Protein AF-A0A537QSR1-F1 (afdb_monomer)

Solvent-accessible surface area (backbone atoms only — not comparable to full-atom values): 12726 Å² total; per-residue (Å²): 134,88,57,56,37,33,36,31,34,75,73,34,90,67,55,67,72,56,57,49,50,38,38,54,37,34,28,46,42,29,49,71,52,46,11,74,65,68,75,43,74,42,33,48,60,41,84,41,67,81,96,58,92,72,96,51,59,28,38,36,40,35,24,36,68,49,102,80,50,48,60,47,49,51,66,41,72,52,96,91,26,35,32,22,38,28,19,39,53,54,18,44,76,71,76,38,59,47,44,23,39,46,26,26,33,52,52,38,39,72,77,30,48,74,72,74,53,62,44,78,58,96,90,32,38,30,52,66,51,38,26,33,42,20,60,42,66,82,29,28,44,73,43,97,87,40,52,28,45,12,34,45,35,46,25,16,69,64,77,40,90,68,85,62,15,23,69,64,54,69,41,91,41,46,70,88,53,66,36,92,66,15,22,44,50,46,31,40,57,97,86,38,66,45,72,52,69,44,53,80,42,71,73,55,37,57,53,68,75,68,48,82,39,23,70,69,41,53,62,61,44,63,82,86,74,68,79,86,76,80,81,132

Structure (mmCIF, N/CA/C/O backbone):
data_AF-A0A537QSR1-F1
#
_entry.id   AF-A0A537QSR1-F1
#
loop_
_atom_site.group_PDB
_atom_site.id
_atom_site.type_symbol
_atom_site.label_atom_id
_atom_site.label_alt_id
_atom_site.label_comp_id
_atom_site.label_asym_id
_atom_site.label_entity_id
_atom_site.label_seq_id
_atom_site.pdbx_PDB_ins_code
_atom_site.Cartn_x
_atom_site.Cartn_y
_atom_site.Cartn_z
_atom_site.occupancy
_atom_site.B_iso_or_equiv
_atom_site.auth_seq_id
_atom_site.auth_comp_id
_atom_site.auth_asym_id
_atom_site.auth_atom_id
_atom_site.pdbx_PDB_model_num
ATOM 1 N N . MET A 1 1 ? 13.795 -3.791 9.370 1.00 61.38 1 MET A N 1
ATOM 2 C CA . MET A 1 1 ? 13.017 -4.047 10.602 1.00 61.38 1 MET A CA 1
ATOM 3 C C . MET A 1 1 ? 11.849 -4.930 10.207 1.00 61.38 1 MET A C 1
ATOM 5 O O . MET A 1 1 ? 11.212 -4.607 9.216 1.00 61.38 1 MET A O 1
ATOM 9 N N . LEU A 1 2 ? 11.622 -6.049 10.894 1.00 82.44 2 LEU A N 1
ATOM 10 C CA . LEU A 1 2 ? 10.438 -6.880 10.652 1.00 82.44 2 LEU A CA 1
ATOM 11 C C . LEU A 1 2 ? 9.265 -6.278 11.431 1.00 82.44 2 LEU A C 1
ATOM 13 O O . LEU A 1 2 ? 9.391 -6.070 12.635 1.00 82.44 2 LEU A O 1
ATOM 17 N N . MET A 1 3 ? 8.162 -5.972 10.748 1.00 89.06 3 MET A N 1
ATOM 18 C CA . MET A 1 3 ? 6.945 -5.460 11.382 1.00 89.06 3 MET A CA 1
ATOM 19 C C . MET A 1 3 ? 6.099 -6.622 11.886 1.00 89.06 3 MET A C 1
ATOM 21 O O . MET A 1 3 ? 5.737 -7.502 11.109 1.00 89.06 3 MET A O 1
ATOM 25 N N . SER A 1 4 ? 5.783 -6.623 13.179 1.00 92.44 4 SER A N 1
ATOM 26 C CA . SER A 1 4 ? 4.947 -7.647 13.811 1.00 92.44 4 SER A CA 1
ATOM 27 C C . SER A 1 4 ? 3.606 -7.090 14.275 1.00 92.44 4 SER A C 1
ATOM 29 O O . SER A 1 4 ? 2.612 -7.808 14.224 1.00 92.44 4 SER A O 1
ATOM 31 N N . ASN A 1 5 ? 3.559 -5.826 14.706 1.00 95.25 5 ASN A N 1
ATOM 32 C CA . ASN A 1 5 ? 2.341 -5.180 15.193 1.00 95.25 5 ASN A CA 1
ATOM 33 C C . ASN A 1 5 ? 2.154 -3.807 14.545 1.00 95.25 5 ASN A C 1
ATOM 35 O O . ASN A 1 5 ? 3.020 -2.939 14.657 1.00 95.25 5 ASN A O 1
ATOM 39 N N . ILE A 1 6 ? 0.998 -3.597 13.924 1.00 97.00 6 ILE A N 1
ATOM 40 C CA . ILE A 1 6 ? 0.602 -2.329 13.314 1.00 97.00 6 ILE A CA 1
ATOM 41 C C . ILE A 1 6 ? -0.604 -1.784 14.076 1.00 97.00 6 ILE A C 1
ATOM 43 O O . ILE A 1 6 ? -1.633 -2.451 14.203 1.00 97.00 6 ILE A O 1
ATOM 47 N N . GLY A 1 7 ? -0.473 -0.566 14.595 1.00 96.88 7 GLY A N 1
ATOM 48 C CA . GLY A 1 7 ? -1.593 0.162 15.182 1.00 96.88 7 GLY A CA 1
ATOM 49 C C . GLY A 1 7 ? -2.416 0.841 14.096 1.00 96.88 7 GLY A C 1
ATOM 50 O O . GLY A 1 7 ? -1.860 1.423 13.171 1.00 96.88 7 GLY A O 1
ATOM 51 N N . VAL A 1 8 ? -3.735 0.794 14.215 1.00 97.56 8 VAL A N 1
ATOM 52 C CA . VAL A 1 8 ? -4.672 1.470 13.318 1.00 97.56 8 VAL A CA 1
ATOM 53 C C . VAL A 1 8 ? -5.400 2.530 14.128 1.00 97.56 8 VAL A C 1
ATOM 55 O O . VAL A 1 8 ? -6.001 2.199 15.145 1.00 97.56 8 VAL A O 1
ATOM 58 N N . VAL A 1 9 ? -5.356 3.788 13.697 1.00 95.19 9 VAL A N 1
ATOM 59 C CA . VAL A 1 9 ? -6.100 4.883 14.337 1.00 95.19 9 VAL A CA 1
ATOM 60 C C . VAL A 1 9 ? -7.084 5.460 13.334 1.00 95.19 9 VAL A C 1
ATOM 62 O O . VAL A 1 9 ? -6.717 5.762 12.198 1.00 95.19 9 VAL A O 1
ATOM 65 N N . ASN A 1 10 ? -8.335 5.609 13.762 1.00 94.88 10 ASN A N 1
ATOM 66 C CA . ASN A 1 10 ? -9.411 6.147 12.946 1.00 94.88 10 ASN A CA 1
ATOM 67 C C . ASN A 1 10 ? -9.753 7.582 13.371 1.00 94.88 10 ASN A C 1
ATOM 69 O O . ASN A 1 10 ? -10.275 7.810 14.458 1.00 94.88 10 ASN A O 1
ATOM 73 N N . TYR A 1 11 ? -9.461 8.536 12.493 1.00 93.38 11 TYR A N 1
ATOM 74 C CA . TYR A 1 11 ? -9.864 9.943 12.570 1.00 93.38 11 TYR A CA 1
ATOM 75 C C . TYR A 1 11 ? -10.911 10.303 11.501 1.00 93.38 11 TYR A C 1
ATOM 77 O O . TYR A 1 11 ? -11.238 11.474 11.318 1.00 93.38 11 TYR A O 1
ATOM 85 N N . SER A 1 12 ? -11.401 9.317 10.747 1.00 93.25 12 SER A N 1
ATOM 86 C CA . SER A 1 12 ? -12.391 9.510 9.687 1.00 93.25 12 SER A CA 1
ATOM 87 C C . SER A 1 12 ? -13.820 9.455 10.231 1.00 93.25 12 SER A C 1
ATOM 89 O O . SER A 1 12 ? -14.058 9.052 11.370 1.00 93.25 12 SER A O 1
ATOM 91 N N . ARG A 1 13 ? -14.803 9.792 9.389 1.00 93.94 13 ARG A N 1
ATOM 92 C CA . ARG A 1 13 ? -16.228 9.563 9.699 1.00 93.94 13 ARG A CA 1
ATOM 93 C C . ARG A 1 13 ? -16.667 8.107 9.500 1.00 93.94 13 ARG A C 1
ATOM 95 O O . ARG A 1 13 ? -17.818 7.775 9.783 1.00 93.94 13 ARG A O 1
ATOM 102 N N . THR A 1 14 ? -15.786 7.237 9.004 1.00 96.38 14 THR A N 1
ATOM 103 C CA . THR A 1 14 ? -16.076 5.807 8.845 1.00 96.38 14 THR A CA 1
ATOM 104 C C . THR A 1 14 ? -16.267 5.165 10.220 1.00 96.38 14 THR A C 1
ATOM 106 O O . THR A 1 14 ? -15.421 5.370 11.091 1.00 96.38 14 THR A O 1
ATOM 109 N N . PRO A 1 15 ? -17.326 4.365 10.444 1.00 97.75 15 PRO A N 1
ATOM 110 C CA . PRO A 1 15 ? -17.506 3.661 11.709 1.00 97.75 15 PRO A CA 1
ATOM 111 C C . PRO A 1 15 ? -16.317 2.752 12.042 1.00 97.75 15 PRO A C 1
ATOM 113 O O . PRO A 1 15 ? -15.832 2.020 11.179 1.00 97.75 15 PRO A O 1
ATOM 116 N N . ASP A 1 16 ? -15.912 2.712 13.312 1.00 97.50 16 ASP A N 1
ATOM 117 C CA . ASP A 1 16 ? -14.825 1.841 13.786 1.00 97.50 16 ASP A CA 1
ATOM 118 C C . ASP A 1 16 ? -15.055 0.364 13.455 1.00 97.50 16 ASP A C 1
ATOM 120 O O . ASP A 1 16 ? -14.107 -0.361 13.163 1.00 97.50 16 ASP A O 1
ATOM 124 N N . SER A 1 17 ? -16.312 -0.090 13.440 1.00 98.00 17 SER A N 1
ATOM 125 C CA . SER A 1 17 ? -16.654 -1.460 13.046 1.00 98.00 17 SER A CA 1
ATOM 126 C C . SER A 1 17 ? -16.291 -1.765 11.593 1.00 98.00 17 SER A C 1
ATOM 128 O O . SER A 1 17 ? -15.934 -2.897 11.283 1.00 98.00 17 SER A O 1
ATOM 130 N N . GLU A 1 18 ? -16.367 -0.774 10.707 1.00 98.44 18 GLU A N 1
ATOM 131 C CA . GLU A 1 18 ? -16.007 -0.921 9.299 1.00 98.44 18 GLU A CA 1
ATOM 132 C C . GLU A 1 18 ? -14.483 -0.865 9.117 1.00 98.44 18 GLU A C 1
ATOM 134 O O . GLU A 1 18 ? -13.906 -1.749 8.487 1.00 98.44 18 GLU A O 1
ATOM 139 N N . VAL A 1 19 ? -13.795 0.067 9.786 1.00 98.50 19 VAL A N 1
ATOM 140 C CA . VAL A 1 19 ? -12.319 0.103 9.788 1.00 98.50 19 VAL A CA 1
ATOM 141 C C . VAL A 1 19 ? -11.728 -1.180 10.388 1.00 98.50 19 VAL A C 1
ATOM 143 O O . VAL A 1 19 ? -10.739 -1.709 9.880 1.00 98.50 19 VAL A O 1
ATOM 146 N N . ALA A 1 20 ? -12.358 -1.746 11.422 1.00 98.38 20 ALA A N 1
ATOM 147 C CA . ALA A 1 20 ? -11.969 -3.036 11.986 1.00 98.38 20 ALA A CA 1
ATOM 148 C C . ALA A 1 20 ? -12.128 -4.188 10.978 1.00 98.38 20 ALA A C 1
ATOM 150 O O . ALA A 1 20 ? -11.291 -5.094 10.954 1.00 98.38 20 ALA A O 1
ATOM 151 N N . ARG A 1 21 ? -13.150 -4.153 10.108 1.00 98.62 21 ARG A N 1
ATOM 152 C CA . ARG A 1 21 ? -13.283 -5.121 9.007 1.00 98.62 21 ARG A CA 1
ATOM 153 C C . ARG A 1 21 ? -12.151 -4.979 7.994 1.00 98.62 21 ARG A C 1
ATOM 155 O O . ARG A 1 21 ? -11.607 -6.000 7.575 1.00 98.62 21 ARG A O 1
ATOM 162 N N . TRP A 1 22 ? -11.762 -3.753 7.639 1.00 98.69 22 TRP A N 1
ATOM 163 C CA . TRP A 1 22 ? -10.624 -3.510 6.741 1.00 98.69 22 TRP A CA 1
ATOM 164 C C . TRP A 1 22 ? -9.321 -4.033 7.344 1.00 98.69 22 TRP A C 1
ATOM 166 O O . TRP A 1 22 ? -8.584 -4.757 6.677 1.00 98.69 22 TRP A O 1
ATOM 176 N N . ALA A 1 23 ? -9.077 -3.750 8.626 1.00 98.69 23 ALA A N 1
ATOM 177 C CA . ALA A 1 23 ? -7.911 -4.240 9.354 1.00 98.69 23 ALA A CA 1
ATOM 178 C C . ALA A 1 23 ? -7.859 -5.776 9.403 1.00 98.69 23 ALA A C 1
ATOM 180 O O . ALA A 1 23 ? -6.812 -6.363 9.135 1.00 98.69 23 ALA A O 1
ATOM 181 N N . ALA A 1 24 ? -8.984 -6.443 9.675 1.00 98.56 24 ALA A N 1
ATOM 182 C CA . ALA A 1 24 ? -9.053 -7.905 9.705 1.00 98.56 24 ALA A CA 1
ATOM 183 C C . ALA A 1 24 ? -8.822 -8.546 8.320 1.00 98.56 24 ALA A C 1
ATOM 185 O O . ALA A 1 24 ? -8.157 -9.585 8.212 1.00 98.56 24 ALA A O 1
ATOM 186 N N . ALA A 1 25 ? -9.349 -7.931 7.256 1.00 98.75 25 ALA A N 1
ATOM 187 C CA . ALA A 1 25 ? -9.120 -8.371 5.882 1.00 98.75 25 ALA A CA 1
ATOM 188 C C . ALA A 1 25 ? -7.654 -8.174 5.464 1.00 98.75 25 ALA A C 1
ATOM 190 O O . ALA A 1 25 ? -7.041 -9.111 4.956 1.00 98.75 25 ALA A O 1
ATOM 191 N N . ALA A 1 26 ? -7.064 -7.011 5.760 1.00 98.62 26 ALA A N 1
ATOM 192 C CA . ALA A 1 26 ? -5.658 -6.716 5.486 1.00 98.62 26 ALA A CA 1
ATOM 193 C C . ALA A 1 26 ? -4.703 -7.616 6.291 1.00 98.62 26 ALA A C 1
ATOM 195 O O . ALA A 1 26 ? -3.743 -8.136 5.733 1.00 98.62 26 ALA A O 1
ATOM 196 N N . GLU A 1 27 ? -4.984 -7.892 7.570 1.00 98.44 27 GLU A N 1
ATOM 197 C CA . GLU A 1 27 ? -4.214 -8.868 8.356 1.00 98.44 27 GLU A CA 1
ATOM 198 C C . GLU A 1 27 ? -4.257 -10.259 7.702 1.00 98.44 27 GLU A C 1
ATOM 200 O O . GLU A 1 27 ? -3.244 -10.957 7.603 1.00 98.44 27 GLU A O 1
ATOM 205 N N . THR A 1 28 ? -5.435 -10.664 7.224 1.00 98.62 28 THR A N 1
ATOM 206 C CA . THR A 1 28 ? -5.619 -11.949 6.545 1.00 98.62 28 THR A CA 1
ATOM 207 C C . THR A 1 28 ? -4.863 -12.007 5.225 1.00 98.62 28 THR A C 1
ATOM 209 O O . THR A 1 28 ? -4.145 -12.983 5.007 1.00 98.62 28 THR A O 1
ATOM 212 N N . GLN A 1 29 ? -4.947 -10.960 4.404 1.00 98.56 29 GLN A N 1
ATOM 213 C CA . GLN A 1 29 ? -4.147 -10.815 3.191 1.00 98.56 29 GLN A CA 1
ATOM 214 C C . GLN A 1 29 ? -2.651 -10.923 3.502 1.00 98.56 29 GLN A C 1
ATOM 216 O O . GLN A 1 29 ? -1.934 -11.703 2.877 1.00 98.56 29 GLN A O 1
ATOM 221 N N . MET A 1 30 ? -2.164 -10.172 4.490 1.00 98.19 30 MET A N 1
ATOM 222 C CA . MET A 1 30 ? -0.741 -10.155 4.813 1.00 98.19 30 MET A CA 1
ATOM 223 C C . MET A 1 30 ? -0.230 -11.525 5.248 1.00 98.19 30 MET A C 1
ATOM 225 O O . MET A 1 30 ? 0.857 -11.938 4.856 1.00 98.19 30 MET A O 1
ATOM 229 N N . ARG A 1 31 ? -1.012 -12.247 6.047 1.00 97.50 31 ARG A N 1
ATOM 230 C CA . ARG A 1 31 ? -0.628 -13.553 6.585 1.00 97.50 31 ARG A CA 1
ATOM 231 C C . ARG A 1 31 ? -0.749 -14.686 5.568 1.00 97.50 31 ARG A C 1
ATOM 233 O O . ARG A 1 31 ? 0.098 -15.575 5.568 1.00 97.50 31 ARG A O 1
ATOM 240 N N . ASN A 1 32 ? -1.799 -14.682 4.751 1.00 98.00 32 ASN A N 1
ATOM 241 C CA . ASN A 1 32 ? -2.135 -15.823 3.899 1.00 98.00 32 ASN A CA 1
ATOM 242 C C . ASN A 1 32 ? -1.648 -15.655 2.455 1.00 98.00 32 ASN A C 1
ATOM 244 O O . ASN A 1 32 ? -1.365 -16.657 1.803 1.00 98.00 32 ASN A O 1
ATOM 248 N N . ASP A 1 33 ? -1.516 -14.413 1.982 1.00 98.38 33 ASP A N 1
ATOM 249 C CA . ASP A 1 33 ? -1.247 -14.118 0.575 1.00 98.38 33 ASP A CA 1
ATOM 250 C C . ASP A 1 33 ? 0.120 -13.450 0.396 1.00 98.38 33 ASP A C 1
ATOM 252 O O . ASP A 1 33 ? 0.992 -13.986 -0.288 1.00 98.38 33 ASP A O 1
ATOM 256 N N . VAL A 1 34 ? 0.343 -12.300 1.041 1.00 97.94 34 VAL A N 1
ATOM 257 C CA . VAL A 1 34 ? 1.576 -11.512 0.863 1.00 97.94 34 VAL A CA 1
ATOM 258 C C . VAL A 1 34 ? 2.763 -12.192 1.531 1.00 97.94 34 VAL A C 1
ATOM 260 O O . VAL A 1 34 ? 3.789 -12.392 0.890 1.00 97.94 34 VAL A O 1
ATOM 263 N N . GLY A 1 35 ? 2.636 -12.566 2.804 1.00 96.75 35 GLY A N 1
ATOM 264 C CA . GLY A 1 35 ? 3.719 -13.138 3.604 1.00 96.75 35 GLY A CA 1
ATOM 265 C C . GLY A 1 35 ? 4.358 -14.376 2.968 1.00 96.75 35 GLY A C 1
ATOM 266 O O . GLY A 1 35 ? 5.583 -14.405 2.830 1.00 96.75 35 GLY A O 1
ATOM 267 N N . PRO A 1 36 ? 3.571 -15.363 2.495 1.00 97.31 36 PRO A N 1
ATOM 268 C CA . PRO A 1 36 ? 4.110 -16.519 1.784 1.00 97.31 36 PRO A CA 1
ATOM 269 C C . PRO A 1 36 ? 4.807 -16.175 0.461 1.00 97.31 36 PRO A C 1
ATOM 271 O O . PRO A 1 36 ? 5.788 -16.831 0.120 1.00 97.31 36 PRO A O 1
ATOM 274 N N . VAL A 1 37 ? 4.326 -15.162 -0.270 1.00 97.81 37 VAL A N 1
ATOM 275 C CA . VAL A 1 37 ? 4.860 -14.774 -1.590 1.00 97.81 37 VAL A CA 1
ATOM 276 C C . VAL A 1 37 ? 6.093 -13.876 -1.489 1.00 97.81 37 VAL A C 1
ATOM 278 O O . VAL A 1 37 ? 6.982 -13.985 -2.319 1.00 97.81 37 VAL A O 1
ATOM 281 N N . TRP A 1 38 ? 6.151 -12.989 -0.496 1.00 96.75 38 TRP A N 1
ATOM 282 C CA . TRP A 1 38 ? 7.250 -12.038 -0.286 1.00 96.75 38 TRP A CA 1
ATOM 283 C C . TRP A 1 38 ? 8.233 -12.469 0.808 1.00 96.75 38 TRP A C 1
ATOM 285 O O . TRP A 1 38 ? 9.185 -11.746 1.094 1.00 96.75 38 TRP A O 1
ATOM 295 N N . HIS A 1 39 ? 8.011 -13.636 1.419 1.00 95.44 39 HIS A N 1
ATOM 296 C CA . HIS A 1 39 ? 8.820 -14.186 2.509 1.00 95.44 39 HIS A CA 1
ATOM 297 C C . HIS A 1 39 ? 8.918 -13.246 3.724 1.00 95.44 39 HIS A C 1
ATOM 299 O O . HIS A 1 39 ? 9.978 -13.072 4.328 1.00 95.44 39 HIS A O 1
ATOM 305 N N . LEU A 1 40 ? 7.784 -12.644 4.091 1.00 92.38 40 LEU A N 1
ATOM 306 C CA . LEU A 1 40 ? 7.651 -11.692 5.195 1.00 92.38 40 LEU A CA 1
ATOM 307 C C . LEU A 1 40 ? 6.659 -12.203 6.249 1.00 92.38 40 LEU A C 1
ATOM 309 O O . LEU A 1 40 ? 5.745 -12.964 5.923 1.00 92.38 40 LEU A O 1
ATOM 313 N N . PRO A 1 41 ? 6.795 -11.785 7.519 1.00 86.50 41 PRO A N 1
ATOM 314 C CA . PRO A 1 41 ? 5.760 -12.041 8.509 1.00 86.50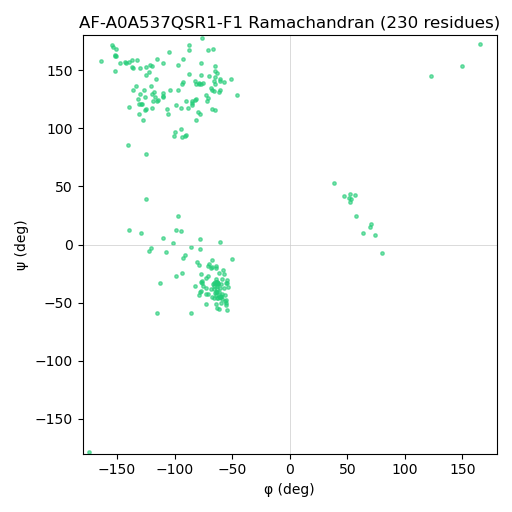 41 PRO A CA 1
ATOM 315 C C . PRO A 1 41 ? 4.477 -11.286 8.136 1.00 86.50 41 PRO A C 1
ATOM 317 O O . PRO A 1 41 ? 4.529 -10.156 7.655 1.00 86.50 41 PRO A O 1
ATOM 320 N N . GLY A 1 42 ? 3.321 -11.897 8.397 1.00 91.31 42 GLY A N 1
ATOM 321 C CA . GLY A 1 42 ? 2.045 -11.186 8.392 1.00 91.31 42 GLY A CA 1
ATOM 322 C C . GLY A 1 42 ? 1.869 -10.460 9.729 1.00 91.31 42 GLY A C 1
ATOM 323 O O . GLY A 1 42 ? 1.665 -11.152 10.732 1.00 91.31 42 GLY A O 1
ATOM 324 N N . PRO A 1 43 ? 1.983 -9.119 9.794 1.00 96.19 43 PRO A N 1
ATOM 325 C CA . PRO A 1 43 ? 1.810 -8.393 11.046 1.00 96.19 43 PRO A CA 1
ATOM 326 C C . PRO A 1 43 ? 0.376 -8.517 11.551 1.00 96.19 43 PRO A C 1
ATOM 328 O O . PRO A 1 43 ? -0.554 -8.658 10.759 1.00 96.19 43 PRO A O 1
ATOM 331 N N . ARG A 1 44 ? 0.192 -8.392 12.867 1.00 97.06 44 ARG A N 1
ATOM 332 C CA . ARG A 1 44 ? -1.128 -8.174 13.460 1.00 97.06 44 ARG A CA 1
ATOM 333 C C . ARG A 1 44 ? -1.544 -6.721 13.314 1.00 97.06 44 ARG A C 1
ATOM 335 O O . ARG A 1 44 ? -0.725 -5.826 13.535 1.00 97.06 44 ARG A O 1
ATOM 342 N N . LEU A 1 45 ? -2.812 -6.496 12.990 1.00 97.81 45 LEU A N 1
ATOM 343 C CA . LEU A 1 45 ? -3.393 -5.158 12.920 1.00 97.81 45 LEU A CA 1
ATOM 344 C C . LEU A 1 45 ? -4.376 -4.977 14.073 1.00 97.81 45 LEU A C 1
ATOM 346 O O . LEU A 1 45 ? -5.284 -5.783 14.261 1.00 97.81 45 LEU A O 1
ATOM 350 N N . GLN A 1 46 ? -4.207 -3.902 14.836 1.00 95.19 46 GLN A N 1
ATOM 351 C CA . GLN A 1 46 ? -5.068 -3.599 15.976 1.00 95.19 46 GLN A CA 1
ATOM 352 C C . GLN A 1 46 ? -5.644 -2.196 15.857 1.00 95.19 46 GLN A C 1
ATOM 354 O O . GLN A 1 46 ? -4.900 -1.230 15.698 1.00 95.19 46 GLN A O 1
ATOM 359 N N . LEU A 1 47 ? -6.967 -2.080 15.960 1.00 95.00 47 LEU A N 1
ATOM 360 C CA . LEU A 1 47 ? -7.610 -0.780 16.098 1.00 95.00 47 LEU A CA 1
ATOM 361 C C . LEU A 1 47 ? -7.309 -0.227 17.493 1.00 95.00 47 LEU A C 1
ATOM 363 O O . LEU A 1 47 ? -7.528 -0.898 18.502 1.00 95.00 47 LEU A O 1
ATOM 367 N N . VAL A 1 48 ? -6.779 0.988 17.536 1.00 93.19 48 VAL A N 1
ATOM 368 C CA . VAL A 1 48 ? -6.376 1.691 18.749 1.00 93.19 48 VAL A CA 1
ATOM 369 C C . VAL A 1 48 ? -7.189 2.972 18.831 1.00 93.19 48 VAL A C 1
ATOM 371 O O . VAL A 1 48 ? -7.249 3.744 17.873 1.00 93.19 48 VAL A O 1
ATOM 374 N N . ALA A 1 49 ? -7.813 3.205 19.986 1.00 86.50 49 ALA A N 1
ATOM 375 C CA . ALA A 1 49 ? -8.496 4.466 20.227 1.00 86.50 49 ALA A CA 1
ATOM 376 C C . ALA A 1 49 ? -7.490 5.633 20.135 1.00 86.50 49 ALA A C 1
ATOM 378 O O . ALA A 1 49 ? -6.359 5.501 20.621 1.00 86.50 49 ALA A O 1
ATOM 379 N N . PRO A 1 50 ? -7.874 6.778 19.544 1.00 79.19 50 PRO A N 1
ATOM 380 C CA . PRO A 1 50 ? -6.996 7.938 19.461 1.00 79.19 50 PRO A CA 1
ATOM 381 C C . PRO A 1 50 ? -6.407 8.314 20.825 1.00 79.19 50 PRO A C 1
ATOM 383 O O . PRO A 1 50 ? -7.082 8.234 21.852 1.00 79.19 50 PRO A O 1
ATOM 386 N N . ASN A 1 51 ? -5.144 8.743 20.835 1.00 76.88 51 ASN A N 1
ATOM 387 C CA . ASN A 1 51 ? -4.406 9.169 22.033 1.00 76.88 51 ASN A CA 1
ATOM 388 C C . ASN A 1 51 ? -4.167 8.086 23.103 1.00 76.88 51 ASN A C 1
ATOM 390 O O . ASN A 1 51 ? -3.676 8.407 24.186 1.00 76.88 51 ASN A O 1
ATOM 394 N N . VAL A 1 52 ? -4.454 6.810 22.822 1.00 78.81 52 VAL A N 1
ATOM 395 C CA . VAL A 1 52 ? -4.074 5.705 23.710 1.00 78.81 52 VAL A CA 1
ATOM 396 C C . VAL A 1 52 ? -2.636 5.268 23.408 1.00 78.81 52 VAL A C 1
ATOM 398 O O . VAL A 1 52 ? -2.348 4.856 22.281 1.00 78.81 52 VAL A O 1
ATOM 401 N N . PRO A 1 53 ? -1.712 5.312 24.387 1.00 79.94 53 PRO A N 1
ATOM 402 C CA . PRO A 1 53 ? -0.348 4.845 24.179 1.00 79.94 53 PRO A CA 1
ATOM 403 C C . PRO A 1 53 ? -0.322 3.328 23.982 1.00 79.94 53 PRO A C 1
ATOM 405 O O . PRO A 1 53 ? -0.639 2.567 24.896 1.00 79.94 53 PRO A O 1
ATOM 408 N N . VAL A 1 54 ? 0.098 2.885 22.799 1.00 88.00 54 VAL A N 1
ATOM 409 C CA . VAL A 1 54 ? 0.314 1.468 22.490 1.00 88.00 54 VAL A CA 1
ATOM 410 C C . VAL A 1 54 ? 1.661 1.307 21.794 1.00 88.00 54 VAL A C 1
ATOM 412 O O . VAL A 1 54 ? 2.024 2.091 20.917 1.00 88.00 54 VAL A O 1
ATOM 415 N N . ALA A 1 55 ? 2.424 0.292 22.198 1.00 89.88 55 ALA A N 1
ATOM 416 C CA . ALA A 1 55 ? 3.676 -0.054 21.540 1.00 89.88 55 ALA A CA 1
ATOM 417 C C . ALA A 1 55 ? 3.385 -0.823 20.243 1.00 89.88 55 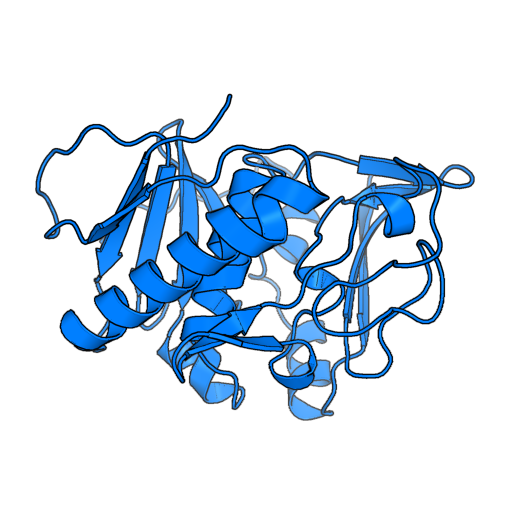ALA A C 1
ATOM 419 O O . ALA A 1 55 ? 2.894 -1.950 20.283 1.00 89.88 55 ALA A O 1
ATOM 420 N N . VAL A 1 56 ? 3.688 -0.207 19.100 1.00 93.06 56 VAL A N 1
ATOM 421 C CA . VAL A 1 56 ? 3.506 -0.782 17.755 1.00 93.06 56 VAL A CA 1
ATOM 422 C C . VAL A 1 56 ? 4.714 -0.495 16.879 1.00 93.06 56 VAL A C 1
ATOM 424 O O . VAL A 1 56 ? 5.382 0.515 17.073 1.00 93.06 56 VAL A O 1
ATOM 427 N N . ASP A 1 57 ? 4.997 -1.342 15.898 1.00 94.56 57 ASP A N 1
ATOM 428 C CA . ASP A 1 57 ? 6.134 -1.161 14.988 1.00 94.56 57 ASP A CA 1
ATOM 429 C C . ASP A 1 57 ? 5.861 -0.074 13.942 1.00 94.56 57 ASP A C 1
ATOM 431 O O . ASP A 1 57 ? 6.776 0.636 13.522 1.00 94.56 57 ASP A O 1
ATOM 435 N N . ALA A 1 58 ? 4.594 0.069 13.554 1.00 95.00 58 ALA A N 1
ATOM 436 C CA . ALA A 1 58 ? 4.121 1.021 12.560 1.00 95.00 58 ALA A CA 1
ATOM 437 C C . ALA A 1 58 ? 2.669 1.441 12.831 1.00 95.00 58 ALA A C 1
ATOM 439 O O . ALA A 1 58 ? 1.968 0.821 13.639 1.00 95.00 58 ALA A O 1
ATOM 440 N N . TRP A 1 59 ? 2.224 2.481 12.129 1.00 95.38 59 TRP A N 1
ATOM 441 C CA . TRP A 1 59 ? 0.863 3.006 12.211 1.00 95.38 59 TRP A CA 1
ATOM 442 C C . TRP A 1 59 ? 0.160 3.002 10.853 1.00 95.38 59 TRP A C 1
ATOM 444 O O . TRP A 1 59 ? 0.782 3.225 9.819 1.00 95.38 59 TRP A O 1
ATOM 454 N N . VAL A 1 60 ? -1.156 2.823 10.865 1.00 96.50 60 VAL A N 1
ATOM 455 C CA . VAL A 1 60 ? -2.052 3.203 9.771 1.00 96.50 60 VAL A CA 1
ATOM 456 C C . VAL A 1 60 ? -3.040 4.226 10.311 1.00 96.50 60 VAL A C 1
ATOM 458 O O . VAL A 1 60 ? -3.731 3.979 11.298 1.00 96.50 60 VAL A O 1
ATOM 461 N N . VAL A 1 61 ? -3.088 5.386 9.669 1.00 94.56 61 VAL A N 1
ATOM 462 C CA . VAL A 1 61 ? -3.958 6.505 10.019 1.00 94.56 61 VAL A CA 1
ATOM 463 C C . VAL A 1 61 ? -5.065 6.590 8.979 1.00 94.56 61 VAL A C 1
ATOM 465 O O . VAL A 1 61 ? -4.804 6.836 7.803 1.00 94.56 61 VAL A O 1
ATOM 468 N N . VAL A 1 62 ? -6.307 6.394 9.410 1.00 95.25 62 VAL A N 1
ATOM 469 C CA . VAL A 1 62 ? -7.492 6.537 8.559 1.00 95.25 62 VAL A CA 1
ATOM 470 C C . VAL A 1 62 ? -8.093 7.913 8.808 1.00 95.25 62 VAL A C 1
ATOM 472 O O . VAL A 1 62 ? -8.462 8.223 9.936 1.00 95.25 62 VAL A O 1
ATOM 475 N N . ALA A 1 63 ? -8.183 8.747 7.779 1.00 92.50 63 ALA A N 1
ATOM 476 C CA . ALA A 1 63 ? -8.725 10.102 7.854 1.00 92.50 63 ALA A CA 1
ATOM 477 C C . ALA A 1 63 ? -9.623 10.370 6.641 1.00 92.50 63 ALA A C 1
ATOM 479 O O . ALA A 1 63 ? -9.511 9.689 5.629 1.00 92.50 63 ALA A O 1
ATOM 480 N N . ASP A 1 64 ? -10.528 11.345 6.714 1.00 87.62 64 ASP A N 1
ATOM 481 C CA . ASP A 1 64 ? -11.372 11.684 5.557 1.00 87.62 64 ASP A CA 1
ATOM 482 C C . ASP A 1 64 ? -10.578 12.406 4.459 1.00 87.62 64 ASP A C 1
ATOM 484 O O . ASP A 1 64 ? -10.726 12.098 3.275 1.00 87.62 64 ASP A O 1
ATOM 488 N N . ASP A 1 65 ? -9.727 13.342 4.876 1.00 78.19 65 ASP A N 1
ATOM 489 C CA . ASP A 1 65 ? -8.897 14.197 4.032 1.00 78.19 65 ASP A CA 1
ATOM 490 C C . ASP A 1 65 ? -7.610 14.572 4.792 1.00 78.19 65 ASP A C 1
ATOM 492 O O . ASP A 1 65 ? -7.538 14.469 6.021 1.00 78.19 65 ASP A O 1
ATOM 496 N N . ALA A 1 66 ? -6.591 15.025 4.069 1.00 66.38 66 ALA A N 1
ATOM 497 C CA . ALA A 1 66 ? -5.395 15.637 4.616 1.00 66.38 66 ALA A CA 1
ATOM 498 C C . ALA A 1 66 ? -5.190 16.983 3.918 1.00 66.38 66 ALA A C 1
ATOM 500 O O . ALA A 1 66 ? -4.749 17.031 2.774 1.00 66.38 66 ALA A O 1
ATOM 501 N N . ALA A 1 67 ? -5.452 18.078 4.640 1.00 55.81 67 ALA A N 1
ATOM 502 C CA . ALA A 1 67 ? -5.530 19.456 4.132 1.00 55.81 67 ALA A CA 1
ATOM 503 C C . ALA A 1 67 ? -4.346 19.945 3.258 1.00 55.81 67 ALA A C 1
ATOM 505 O O . ALA A 1 67 ? -4.444 20.996 2.633 1.00 55.81 67 ALA A O 1
ATOM 506 N N . GLN A 1 68 ? -3.222 19.216 3.214 1.00 51.16 68 GLN A N 1
ATOM 507 C CA . GLN A 1 68 ? -2.043 19.505 2.384 1.00 51.16 68 GLN A CA 1
ATOM 508 C C . GLN A 1 68 ? -1.398 18.254 1.751 1.00 51.16 68 GLN A C 1
ATOM 510 O O . GLN A 1 68 ? -0.266 18.306 1.265 1.00 51.16 68 GLN A O 1
ATOM 515 N N . ARG A 1 69 ? -2.062 17.092 1.782 1.00 61.47 69 ARG A N 1
ATOM 516 C CA . ARG A 1 69 ? -1.536 15.850 1.202 1.00 61.47 69 ARG A CA 1
ATOM 517 C C . ARG A 1 69 ? -2.605 15.221 0.333 1.00 61.47 69 ARG A C 1
ATOM 519 O O . ARG A 1 69 ? -3.617 14.756 0.827 1.00 61.47 69 ARG A O 1
ATOM 526 N N . GLN A 1 70 ? -2.344 15.222 -0.963 1.00 62.56 70 GLN A N 1
ATOM 527 C CA . GLN A 1 70 ? -3.278 14.765 -1.980 1.00 62.56 70 GLN A CA 1
ATOM 528 C C . GLN A 1 70 ? -2.839 13.382 -2.475 1.00 62.56 70 GLN A C 1
ATOM 530 O O . GLN A 1 70 ? -1.653 13.141 -2.712 1.00 62.56 70 GLN A O 1
ATOM 535 N N . GLY A 1 71 ? -3.787 12.451 -2.557 1.00 73.12 71 GLY A N 1
ATOM 536 C CA . GLY A 1 71 ? -3.574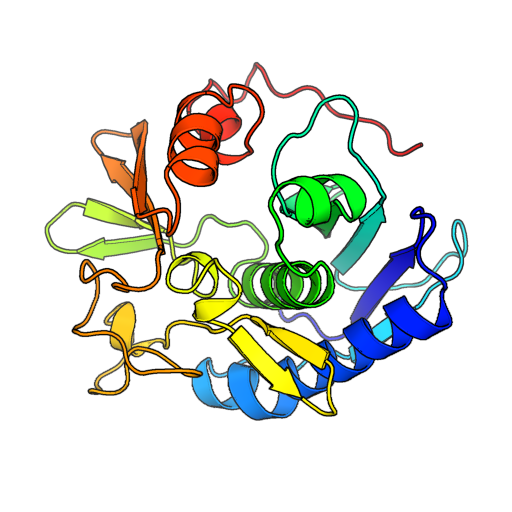 11.046 -2.914 1.00 73.12 71 GLY A CA 1
ATOM 537 C C . GLY A 1 71 ? -4.602 10.143 -2.233 1.00 73.12 71 GLY A C 1
ATOM 538 O O . GLY A 1 71 ? -5.116 10.490 -1.179 1.00 73.12 71 GLY A O 1
ATOM 539 N N . LEU A 1 72 ? -4.915 8.985 -2.822 1.00 86.94 72 LEU A N 1
ATOM 540 C CA . LEU A 1 72 ? -5.845 8.028 -2.198 1.00 86.94 72 LEU A CA 1
ATOM 541 C C . LEU A 1 72 ? -5.298 7.558 -0.835 1.00 86.94 72 LEU A C 1
ATOM 543 O O . LEU A 1 72 ? -5.994 7.566 0.180 1.00 86.94 72 LEU A O 1
ATOM 547 N N . GLY A 1 73 ? -4.009 7.224 -0.824 1.00 89.12 73 GLY A N 1
ATOM 548 C CA . GLY A 1 73 ? -3.209 6.918 0.350 1.00 89.12 73 GLY A CA 1
ATOM 549 C C . GLY A 1 73 ? -1.734 7.209 0.088 1.00 89.12 73 GLY A C 1
ATOM 550 O O . GLY A 1 73 ? -1.342 7.559 -1.032 1.00 89.12 73 GLY A O 1
ATOM 551 N N . PHE A 1 74 ? -0.936 7.163 1.151 1.00 89.00 74 PHE A N 1
ATOM 552 C CA . PHE A 1 74 ? 0.524 7.160 1.076 1.00 89.00 74 PHE A CA 1
ATOM 553 C C . PHE A 1 74 ? 1.121 6.710 2.413 1.00 89.00 74 PHE A C 1
ATOM 555 O O . PHE A 1 74 ? 0.532 6.944 3.467 1.00 89.00 74 PHE A O 1
ATOM 562 N N . HIS A 1 75 ? 2.359 6.217 2.407 1.00 90.00 75 HIS A N 1
ATOM 563 C CA . HIS A 1 75 ? 3.118 5.984 3.635 1.00 90.00 75 HIS A CA 1
ATOM 564 C C . HIS A 1 75 ? 4.439 6.765 3.675 1.00 90.00 75 HIS A C 1
ATOM 566 O O . HIS A 1 75 ? 5.033 7.149 2.660 1.00 90.00 75 HIS A O 1
ATOM 572 N N . GLN A 1 76 ? 4.911 7.042 4.885 1.00 87.44 76 GLN A N 1
ATOM 573 C CA . GLN A 1 76 ? 6.157 7.757 5.156 1.00 87.44 76 GLN A CA 1
ATOM 574 C C . GLN A 1 76 ? 6.709 7.369 6.529 1.00 87.44 76 GLN A C 1
ATOM 576 O O . GLN A 1 76 ? 6.020 6.748 7.330 1.00 87.44 76 GLN A O 1
ATOM 581 N N . THR A 1 77 ? 7.923 7.810 6.845 1.00 87.69 77 THR A N 1
ATOM 582 C CA . THR A 1 77 ? 8.388 7.818 8.233 1.00 87.69 77 THR A CA 1
ATOM 583 C C . THR A 1 77 ? 7.837 9.051 8.952 1.00 87.69 77 THR A C 1
ATOM 585 O O . THR A 1 77 ? 8.046 10.173 8.499 1.00 87.69 77 THR A O 1
ATOM 588 N N . TYR A 1 78 ? 7.152 8.852 10.075 1.00 84.25 78 TYR A N 1
ATOM 589 C CA . TYR A 1 78 ? 6.649 9.898 10.961 1.00 84.25 78 TYR A CA 1
ATOM 590 C C . TYR A 1 78 ? 7.053 9.585 12.406 1.00 84.25 78 TYR A C 1
ATOM 592 O O . TYR A 1 78 ? 6.869 8.462 12.872 1.00 84.25 78 TYR A O 1
ATOM 600 N N . ASN A 1 79 ? 7.649 10.552 13.112 1.00 84.94 79 ASN A N 1
ATOM 601 C CA . ASN A 1 79 ? 8.179 10.370 14.474 1.00 84.94 79 ASN A CA 1
ATOM 602 C C . ASN A 1 79 ? 9.042 9.100 14.635 1.00 84.94 79 ASN A C 1
ATOM 604 O O . ASN A 1 79 ? 8.927 8.355 15.608 1.00 84.94 79 ASN A O 1
ATOM 608 N N . GLY A 1 80 ? 9.895 8.839 13.638 1.00 85.75 80 GLY A N 1
ATOM 609 C CA . GLY A 1 80 ? 10.806 7.692 13.622 1.00 85.75 80 GLY A CA 1
ATOM 610 C C . GLY A 1 80 ? 10.148 6.337 13.344 1.00 85.75 80 GLY A C 1
ATOM 611 O O . GLY A 1 80 ? 10.822 5.318 13.466 1.00 85.75 80 GLY A O 1
ATOM 612 N N . ARG A 1 81 ? 8.862 6.299 12.969 1.00 89.38 81 ARG A N 1
ATOM 613 C CA . ARG A 1 81 ? 8.131 5.062 12.662 1.00 89.38 81 ARG A CA 1
ATOM 614 C C . ARG A 1 81 ? 7.499 5.110 11.272 1.00 89.38 81 ARG A C 1
ATOM 616 O O . ARG A 1 81 ? 7.082 6.181 10.840 1.00 89.38 81 ARG A O 1
ATOM 623 N N . PRO A 1 82 ? 7.421 3.983 10.557 1.00 93.31 82 PRO A N 1
ATOM 624 C CA . PRO A 1 82 ? 6.612 3.880 9.349 1.00 93.31 82 PRO A CA 1
ATOM 625 C C . PRO A 1 82 ? 5.133 4.135 9.664 1.00 93.31 82 PRO A C 1
ATOM 627 O O . PRO A 1 82 ? 4.593 3.589 10.630 1.00 93.31 82 PRO A O 1
ATOM 630 N N . THR A 1 83 ? 4.501 4.978 8.855 1.00 92.81 83 THR A N 1
ATOM 631 C CA . THR A 1 83 ? 3.101 5.374 8.996 1.00 92.81 83 THR A CA 1
ATOM 632 C C . THR A 1 83 ? 2.443 5.447 7.626 1.00 92.81 83 THR A C 1
ATOM 634 O O . THR A 1 83 ? 2.846 6.270 6.799 1.00 92.81 83 THR A O 1
ATOM 637 N N . GLY A 1 84 ? 1.425 4.616 7.408 1.00 93.12 84 GLY A N 1
ATOM 638 C CA . GLY A 1 84 ? 0.506 4.684 6.273 1.00 93.12 84 GLY A CA 1
ATOM 639 C C . GLY A 1 84 ? -0.675 5.608 6.558 1.00 93.12 84 GLY A C 1
ATOM 640 O O . GLY A 1 84 ? -1.137 5.699 7.694 1.00 93.12 84 GLY A O 1
ATOM 641 N N . TYR A 1 85 ? -1.167 6.292 5.534 1.00 93.00 85 TYR A N 1
ATOM 642 C CA . TYR A 1 85 ? -2.309 7.198 5.594 1.00 93.00 85 TYR A CA 1
ATOM 643 C C . TYR A 1 85 ? -3.330 6.798 4.535 1.00 93.00 85 TYR A C 1
ATOM 645 O O . TYR A 1 85 ? -2.971 6.595 3.378 1.00 93.00 85 TYR A O 1
ATOM 653 N N . VAL A 1 86 ? -4.598 6.732 4.931 1.00 93.94 86 VAL A N 1
ATOM 654 C CA . VAL A 1 86 ? -5.736 6.395 4.069 1.00 93.94 86 VAL A CA 1
ATOM 655 C C . VAL A 1 86 ? -6.699 7.573 4.080 1.00 93.94 86 VAL A C 1
ATOM 657 O O . VAL A 1 86 ? -7.221 7.904 5.144 1.00 93.94 86 VAL A O 1
ATOM 660 N N . LEU A 1 87 ? -6.926 8.203 2.923 1.00 92.19 87 LEU A N 1
ATOM 661 C CA . LEU A 1 87 ? -7.806 9.368 2.791 1.00 92.19 87 LEU A CA 1
ATOM 662 C C . LEU A 1 87 ? -9.165 8.926 2.239 1.00 92.19 87 LEU A C 1
ATOM 664 O O . LEU A 1 87 ? -9.343 8.775 1.032 1.00 92.19 87 LEU A O 1
ATOM 668 N N . VAL A 1 88 ? -10.115 8.654 3.131 1.00 92.75 88 VAL A N 1
ATOM 669 C CA . VAL A 1 88 ? -11.385 7.971 2.842 1.00 92.75 88 VAL A CA 1
ATOM 670 C C . VAL A 1 88 ? -12.241 8.742 1.843 1.00 92.75 88 VAL A C 1
ATOM 672 O O . VAL A 1 88 ? -12.640 8.192 0.818 1.00 92.75 88 VAL A O 1
ATOM 675 N N . GLU A 1 89 ? -12.547 10.005 2.122 1.00 90.69 89 GLU A N 1
ATOM 676 C CA . GLU A 1 89 ? -13.480 10.781 1.296 1.00 90.69 89 GLU A CA 1
ATOM 677 C C . GLU A 1 89 ? -12.820 11.211 -0.004 1.00 90.69 89 GLU A C 1
ATOM 679 O O . GLU A 1 89 ? -13.444 11.169 -1.066 1.00 90.69 89 GLU A O 1
ATOM 684 N N . TYR A 1 90 ? -11.525 11.513 0.069 1.00 86.25 90 TYR A N 1
ATOM 685 C CA . TYR A 1 90 ? -10.703 11.722 -1.107 1.00 86.25 90 TYR A CA 1
ATOM 686 C C . TYR A 1 90 ? -10.748 10.508 -2.038 1.00 86.25 90 TYR A C 1
ATOM 688 O O . TYR A 1 90 ? -11.062 10.641 -3.217 1.00 86.25 90 TYR A O 1
ATOM 696 N N . THR A 1 91 ? -10.549 9.304 -1.498 1.00 90.06 91 THR A N 1
ATOM 697 C CA . THR A 1 91 ? -10.600 8.052 -2.262 1.00 90.06 91 THR A CA 1
ATOM 698 C C . THR A 1 91 ? -11.965 7.833 -2.912 1.00 90.06 91 THR A C 1
ATOM 700 O O . THR A 1 91 ? -12.043 7.537 -4.107 1.00 90.06 91 THR A O 1
ATOM 703 N N . LYS A 1 92 ? -13.051 8.056 -2.164 1.00 91.75 92 LYS A N 1
ATOM 704 C CA . LYS A 1 92 ? -14.419 7.939 -2.691 1.00 91.75 92 LYS A CA 1
ATOM 705 C C . LYS A 1 92 ? -14.716 8.942 -3.804 1.00 91.75 92 LYS A C 1
ATOM 707 O O . LYS A 1 92 ? -15.468 8.607 -4.718 1.00 91.75 92 LYS A O 1
ATOM 712 N N . SER A 1 93 ? -14.127 10.141 -3.771 1.00 88.44 93 SER A N 1
ATOM 713 C CA . SER A 1 93 ? -14.314 11.144 -4.832 1.00 88.44 93 SER A CA 1
ATOM 714 C C . SER A 1 93 ? -13.822 10.655 -6.204 1.00 88.44 93 SER A C 1
ATOM 716 O O . SER A 1 93 ? -14.383 11.039 -7.229 1.00 88.44 93 SER A O 1
ATOM 718 N N . PHE A 1 94 ? -12.881 9.703 -6.216 1.00 85.44 94 PHE A N 1
ATOM 719 C CA . PHE A 1 94 ? -12.384 9.013 -7.412 1.00 85.44 94 PHE A CA 1
ATOM 720 C C . PHE A 1 94 ? -13.090 7.685 -7.703 1.00 85.44 94 PHE A C 1
ATOM 722 O O . PHE A 1 94 ? -12.625 6.909 -8.537 1.00 85.44 94 PHE A O 1
ATOM 729 N N . ARG A 1 95 ? -14.212 7.401 -7.026 1.00 90.81 95 ARG A N 1
ATOM 730 C CA . ARG A 1 95 ? -14.945 6.126 -7.132 1.00 90.81 95 ARG A CA 1
ATOM 731 C C . ARG A 1 95 ? -14.036 4.920 -6.892 1.00 90.81 95 ARG A C 1
ATOM 733 O O . ARG A 1 95 ? -14.124 3.926 -7.607 1.00 90.81 95 ARG A O 1
ATOM 740 N N . GLN A 1 96 ? -13.125 5.058 -5.936 1.00 92.50 96 GLN A N 1
ATOM 741 C CA . GLN A 1 96 ? -12.268 3.980 -5.471 1.00 92.50 96 GLN A CA 1
ATOM 742 C C . GLN A 1 96 ? -12.671 3.568 -4.050 1.00 92.50 96 GLN A C 1
ATOM 744 O O . GLN A 1 96 ? -13.238 4.372 -3.303 1.00 92.50 96 GLN A O 1
ATOM 749 N N . GLU A 1 97 ? -12.347 2.338 -3.661 1.00 97.12 97 GLU A N 1
ATOM 750 C CA . GLU A 1 97 ? -12.717 1.785 -2.359 1.00 97.12 97 GLU A CA 1
ATOM 751 C C . GLU A 1 97 ? -11.639 2.067 -1.290 1.00 97.12 97 GLU A C 1
ATOM 753 O O . GLU A 1 97 ? -10.477 1.663 -1.452 1.00 97.12 97 GLU A O 1
ATOM 758 N N . PRO A 1 98 ? -11.977 2.719 -0.161 1.00 97.81 98 PRO A N 1
ATOM 759 C CA . PRO A 1 98 ? -11.027 2.983 0.921 1.00 97.81 98 PRO A CA 1
ATOM 760 C C . PRO A 1 98 ? -10.404 1.728 1.542 1.00 97.81 98 PRO A C 1
ATOM 762 O O . PRO A 1 98 ? -9.227 1.759 1.901 1.00 97.81 98 PRO A O 1
ATOM 765 N N . SER A 1 99 ? -11.130 0.607 1.630 1.00 98.75 99 SER A N 1
ATOM 766 C CA . SER A 1 99 ? -10.577 -0.647 2.168 1.00 98.75 99 SER A CA 1
ATOM 767 C C . SER A 1 99 ? -9.414 -1.183 1.324 1.00 98.75 99 SER A C 1
ATOM 769 O O . SER A 1 99 ? -8.432 -1.718 1.849 1.00 98.75 99 SER A O 1
ATOM 771 N N . ARG A 1 100 ? -9.478 -0.971 0.005 1.00 98.38 100 ARG A N 1
ATOM 772 C CA . ARG A 1 100 ? -8.430 -1.362 -0.937 1.00 98.38 100 ARG A CA 1
ATOM 773 C C . ARG A 1 100 ? -7.196 -0.482 -0.758 1.00 98.38 100 ARG A C 1
ATOM 775 O O . ARG A 1 100 ? -6.103 -1.031 -0.650 1.00 98.38 100 ARG A O 1
ATOM 782 N N . VAL A 1 101 ? -7.360 0.836 -0.584 1.00 97.56 101 VAL A N 1
ATOM 783 C CA . VAL A 1 101 ? -6.249 1.739 -0.199 1.00 97.56 101 VAL A CA 1
ATOM 784 C C . VAL A 1 101 ? -5.642 1.321 1.134 1.00 97.56 101 VAL A C 1
ATOM 786 O O . VAL A 1 101 ? -4.427 1.253 1.266 1.00 97.56 101 VAL A O 1
ATOM 789 N N . PHE A 1 102 ? -6.476 1.015 2.126 1.00 98.56 102 PHE A N 1
ATOM 790 C CA . PHE A 1 102 ? -6.013 0.620 3.450 1.00 98.56 102 PHE A CA 1
ATOM 791 C C . PHE A 1 102 ? -5.061 -0.573 3.375 1.00 98.56 102 PHE A C 1
ATOM 793 O O . PHE A 1 102 ? -3.945 -0.523 3.887 1.00 98.56 102 PHE A O 1
ATOM 800 N N . SER A 1 103 ? -5.486 -1.637 2.696 1.00 98.69 103 SER A N 1
ATOM 801 C CA . SER A 1 103 ? -4.655 -2.828 2.518 1.00 98.69 103 SER A CA 1
ATOM 802 C C . SER A 1 103 ? -3.416 -2.575 1.644 1.00 98.69 103 SER A C 1
ATOM 804 O O . SER A 1 103 ? -2.357 -3.127 1.934 1.00 98.69 103 SER A O 1
ATOM 806 N N . HIS A 1 104 ? -3.515 -1.692 0.642 1.00 98.12 104 HIS A N 1
ATOM 807 C CA . HIS A 1 104 ? -2.387 -1.245 -0.178 1.00 98.12 104 HIS A CA 1
ATOM 808 C C . HIS A 1 104 ? -1.305 -0.584 0.685 1.00 98.12 104 HIS A C 1
ATOM 810 O O . HIS A 1 104 ? -0.147 -0.982 0.625 1.00 98.12 104 HIS A O 1
ATOM 816 N N . GLU A 1 105 ? -1.666 0.371 1.545 1.00 96.94 105 GLU A N 1
ATOM 817 C CA . GLU A 1 105 ? -0.685 1.050 2.399 1.00 96.94 105 GLU A CA 1
ATOM 818 C C . GLU A 1 105 ? -0.055 0.109 3.432 1.00 96.94 105 GLU A C 1
ATOM 820 O O . GLU A 1 105 ? 1.123 0.251 3.752 1.00 96.94 105 GLU A O 1
ATOM 825 N N . VAL A 1 106 ? -0.803 -0.881 3.931 1.00 97.81 106 VAL A N 1
ATOM 826 C CA . VAL A 1 106 ? -0.255 -1.930 4.807 1.00 97.81 106 VAL A CA 1
ATOM 827 C C . VAL A 1 106 ? 0.782 -2.772 4.060 1.00 97.81 106 VAL A C 1
ATOM 829 O O . VAL A 1 106 ? 1.893 -2.947 4.556 1.00 97.81 106 VAL A O 1
ATOM 832 N N . LEU A 1 107 ? 0.434 -3.274 2.873 1.00 96.62 107 LEU A N 1
ATOM 833 C CA . LEU A 1 107 ? 1.311 -4.058 1.996 1.00 96.62 107 LEU A CA 1
ATOM 834 C C . LEU A 1 107 ? 2.610 -3.303 1.690 1.00 96.62 107 LEU A C 1
ATOM 836 O O . LEU A 1 107 ? 3.699 -3.822 1.941 1.00 96.62 107 LEU A O 1
ATOM 840 N N . GLU A 1 108 ? 2.484 -2.092 1.148 1.00 95.12 108 GLU A N 1
ATOM 841 C CA . GLU A 1 108 ? 3.615 -1.263 0.727 1.00 95.12 108 GLU A CA 1
ATOM 842 C C . GLU A 1 108 ? 4.543 -0.973 1.905 1.00 95.12 108 GLU A C 1
ATOM 844 O O . GLU A 1 108 ? 5.752 -1.185 1.831 1.00 95.12 108 GLU A O 1
ATOM 849 N N . MET A 1 109 ? 3.968 -0.585 3.044 1.00 94.44 109 MET A N 1
ATOM 850 C CA . MET A 1 109 ? 4.727 -0.279 4.249 1.00 94.44 109 MET A CA 1
ATOM 851 C C . MET A 1 109 ? 5.435 -1.507 4.839 1.00 94.44 109 MET A C 1
ATOM 853 O O . MET A 1 109 ? 6.535 -1.372 5.370 1.00 94.44 109 MET A O 1
ATOM 857 N N . VAL A 1 110 ? 4.843 -2.704 4.769 1.00 95.56 110 VAL A N 1
ATOM 858 C CA . VAL A 1 110 ? 5.485 -3.929 5.278 1.00 95.56 110 VAL A CA 1
ATOM 859 C C . VAL A 1 110 ? 6.626 -4.383 4.366 1.00 95.56 110 VAL A C 1
ATOM 861 O O . VAL A 1 110 ? 7.654 -4.851 4.863 1.00 95.56 110 VAL A O 1
ATOM 864 N N . ILE A 1 111 ? 6.477 -4.239 3.046 1.00 94.75 111 ILE A N 1
ATOM 865 C CA . ILE A 1 111 ? 7.498 -4.647 2.070 1.00 94.75 111 ILE A CA 1
ATOM 866 C C . ILE A 1 111 ? 8.640 -3.627 1.999 1.00 94.75 111 ILE A C 1
ATOM 868 O O . ILE A 1 111 ? 9.816 -4.012 1.933 1.00 94.75 111 ILE A O 1
ATOM 872 N N . ASP A 1 112 ? 8.320 -2.337 2.031 1.00 93.69 112 ASP A N 1
ATOM 873 C CA . ASP A 1 112 ? 9.286 -1.247 2.017 1.00 93.69 112 ASP A CA 1
ATOM 874 C C . ASP A 1 112 ? 8.885 -0.100 2.964 1.00 93.69 112 ASP A C 1
ATOM 876 O O . ASP A 1 112 ? 8.333 0.918 2.545 1.00 93.69 112 ASP A O 1
ATOM 880 N N . PRO A 1 113 ? 9.251 -0.202 4.253 1.00 91.50 113 PRO A N 1
ATOM 881 C CA . PRO A 1 113 ? 8.876 0.778 5.274 1.00 91.50 113 PRO A CA 1
ATOM 882 C C . PRO A 1 113 ? 9.310 2.224 5.001 1.00 91.50 113 PRO A C 1
ATOM 884 O O . PRO A 1 113 ? 8.773 3.159 5.601 1.00 91.50 113 PRO A O 1
ATOM 887 N N . THR A 1 114 ? 10.323 2.420 4.154 1.00 87.56 114 THR A N 1
ATOM 888 C CA . THR A 1 114 ? 10.882 3.734 3.815 1.00 87.56 114 THR A CA 1
ATOM 889 C C . THR A 1 114 ? 10.519 4.180 2.393 1.00 87.56 114 THR A C 1
ATOM 891 O O . THR A 1 114 ? 10.802 5.323 2.025 1.00 87.56 114 THR A O 1
ATOM 894 N N . ALA A 1 115 ? 9.884 3.311 1.596 1.00 8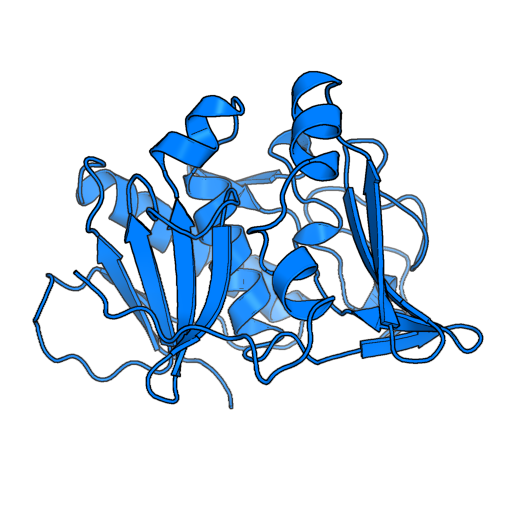6.50 115 ALA A N 1
ATOM 895 C CA . ALA A 1 115 ? 9.762 3.389 0.134 1.00 86.50 115 ALA A CA 1
ATOM 896 C C . ALA A 1 115 ? 11.024 3.897 -0.565 1.00 86.50 115 ALA A C 1
ATOM 898 O O . ALA A 1 115 ? 10.996 4.901 -1.287 1.00 86.50 115 ALA A O 1
ATOM 899 N N . THR A 1 116 ? 12.156 3.279 -0.280 1.00 88.88 116 THR A N 1
ATOM 900 C CA . THR A 1 116 ? 13.431 3.614 -0.928 1.00 88.88 116 THR A CA 1
ATOM 901 C C . THR A 1 116 ? 14.054 2.419 -1.634 1.00 88.88 116 THR A C 1
ATOM 903 O O . THR A 1 116 ? 15.094 2.567 -2.274 1.00 88.88 116 THR A O 1
ATOM 906 N N . ARG A 1 117 ? 13.475 1.224 -1.497 1.00 92.94 117 ARG A N 1
ATOM 907 C CA . ARG A 1 117 ? 13.954 0.013 -2.148 1.00 92.94 117 ARG A CA 1
ATOM 908 C C . ARG A 1 117 ? 13.757 0.148 -3.646 1.00 92.94 117 ARG A C 1
ATOM 910 O O . ARG A 1 117 ? 12.695 0.524 -4.136 1.00 92.94 117 ARG A O 1
ATOM 917 N N . THR A 1 118 ? 14.812 -0.193 -4.369 1.00 94.75 118 THR A N 1
ATOM 918 C CA . THR A 1 118 ? 14.834 -0.165 -5.825 1.00 94.75 118 THR A CA 1
ATOM 919 C C . THR A 1 118 ? 15.414 -1.458 -6.380 1.00 94.75 118 THR A C 1
ATOM 921 O O . THR A 1 118 ? 16.147 -2.171 -5.691 1.00 94.75 118 THR A O 1
ATOM 924 N N . VAL A 1 119 ? 15.100 -1.746 -7.641 1.00 95.25 119 VAL A N 1
ATOM 925 C CA . VAL A 1 119 ? 15.784 -2.749 -8.460 1.00 95.25 119 VAL A CA 1
ATOM 926 C C . VAL A 1 119 ? 16.363 -2.080 -9.704 1.00 95.25 119 VAL A C 1
ATOM 928 O O . VAL A 1 119 ? 15.712 -1.253 -10.342 1.00 95.25 119 VAL A O 1
ATOM 931 N N . ASN A 1 120 ? 17.604 -2.428 -10.047 1.00 94.06 120 ASN A N 1
ATOM 932 C CA . ASN A 1 120 ? 18.248 -1.940 -11.260 1.00 94.06 120 ASN A CA 1
ATOM 933 C C . ASN A 1 120 ? 17.919 -2.868 -12.435 1.00 94.06 120 ASN A C 1
ATOM 935 O O . ASN A 1 120 ? 18.299 -4.040 -12.427 1.00 94.06 120 ASN A O 1
ATOM 939 N N . ILE A 1 121 ? 17.241 -2.337 -13.450 1.00 89.75 121 ILE A N 1
ATOM 940 C CA . ILE A 1 121 ? 16.983 -3.032 -14.711 1.00 89.75 121 ILE A CA 1
ATOM 941 C C . ILE A 1 121 ? 17.488 -2.153 -15.846 1.00 89.75 121 ILE A C 1
ATOM 943 O O . ILE A 1 121 ? 16.963 -1.067 -16.075 1.00 89.75 121 ILE A O 1
ATOM 947 N N . SER A 1 122 ? 18.495 -2.636 -16.574 1.00 89.12 122 SER A N 1
ATOM 948 C CA . SER A 1 122 ? 19.064 -1.937 -17.734 1.00 89.12 122 SER A CA 1
ATOM 949 C C . SER A 1 122 ? 19.475 -0.485 -17.433 1.00 89.12 122 SER A C 1
ATOM 951 O O . SER A 1 122 ? 19.224 0.406 -18.239 1.00 89.12 122 SER A O 1
ATOM 953 N N . ASN A 1 123 ? 20.119 -0.254 -16.280 1.00 86.81 123 ASN A N 1
ATOM 954 C CA . ASN A 1 123 ? 20.565 1.056 -15.778 1.00 86.81 123 ASN A CA 1
ATOM 955 C C . ASN A 1 123 ? 19.450 2.014 -15.335 1.00 86.81 123 ASN A C 1
ATOM 957 O O . ASN A 1 123 ? 19.712 3.195 -15.117 1.00 86.81 123 ASN A O 1
ATOM 961 N N . VAL A 1 124 ? 18.231 1.511 -15.145 1.00 89.50 124 VAL A N 1
ATOM 962 C CA . VAL A 1 124 ? 17.115 2.265 -14.567 1.00 89.50 124 VAL A CA 1
ATOM 963 C C . VAL A 1 124 ? 16.803 1.713 -13.177 1.00 89.50 124 VAL A C 1
ATOM 965 O O . VAL A 1 124 ? 16.671 0.500 -13.006 1.00 89.50 124 VAL A O 1
ATOM 968 N N . LEU A 1 125 ? 16.703 2.594 -12.177 1.00 93.62 125 LEU A N 1
ATOM 969 C CA . LEU A 1 125 ? 16.395 2.225 -10.792 1.00 93.62 125 LEU A CA 1
ATOM 970 C C . LEU A 1 125 ? 14.888 2.326 -10.547 1.00 93.62 125 LEU A C 1
ATOM 972 O O . LEU A 1 125 ? 14.387 3.388 -10.187 1.00 93.62 125 LEU A O 1
ATOM 976 N N . TYR A 1 126 ? 14.167 1.228 -10.733 1.00 94.12 126 TYR A N 1
ATOM 977 C CA . TYR A 1 126 ? 12.729 1.168 -10.464 1.00 94.12 126 TYR A CA 1
ATOM 978 C C . TYR A 1 126 ? 12.468 1.024 -8.971 1.00 94.12 126 TYR A C 1
ATOM 980 O O . TYR A 1 126 ? 13.152 0.240 -8.314 1.00 94.12 126 TYR A O 1
ATOM 988 N N . LEU A 1 127 ? 11.481 1.746 -8.442 1.00 94.19 127 LEU A N 1
ATOM 989 C CA . LEU A 1 127 ? 11.012 1.552 -7.072 1.00 94.19 127 LEU A CA 1
ATOM 990 C C . LEU A 1 127 ? 10.272 0.213 -6.951 1.00 94.19 127 LEU A C 1
ATOM 992 O O . LEU A 1 127 ? 9.609 -0.239 -7.885 1.00 94.19 127 LEU A O 1
ATOM 996 N N . ILE A 1 128 ? 10.422 -0.436 -5.798 1.00 95.31 128 ILE A N 1
ATOM 997 C CA . ILE A 1 128 ? 9.655 -1.634 -5.455 1.00 95.31 128 ILE A CA 1
ATOM 998 C C . ILE A 1 128 ? 8.384 -1.166 -4.747 1.00 95.31 128 ILE A C 1
ATOM 1000 O O . ILE A 1 128 ? 8.409 -0.946 -3.541 1.00 95.31 128 ILE A O 1
ATOM 1004 N N . GLU A 1 129 ? 7.303 -1.014 -5.514 1.00 94.06 129 GLU A N 1
ATOM 1005 C CA . GLU A 1 129 ? 5.972 -0.592 -5.046 1.00 94.06 129 GLU A CA 1
ATOM 1006 C C . GLU A 1 129 ? 4.930 -1.656 -5.477 1.00 94.06 129 GLU A C 1
ATOM 1008 O O . GLU A 1 129 ? 4.317 -1.560 -6.546 1.00 94.06 129 GLU A O 1
ATOM 1013 N N . PRO A 1 130 ? 4.827 -2.805 -4.776 1.00 95.94 130 PRO A N 1
ATOM 1014 C CA . PRO A 1 130 ? 4.091 -3.973 -5.266 1.00 95.94 130 PRO A CA 1
ATOM 1015 C C . PRO A 1 130 ? 2.593 -3.753 -5.481 1.00 95.94 130 PRO A C 1
ATOM 1017 O O . PRO A 1 130 ? 2.027 -4.372 -6.381 1.00 95.94 130 PRO A O 1
ATOM 1020 N N . GLY A 1 131 ? 1.953 -2.915 -4.674 1.00 95.75 131 GLY A N 1
ATOM 1021 C CA . GLY A 1 131 ? 0.546 -2.553 -4.800 1.00 95.75 131 GLY A CA 1
ATOM 1022 C C . GLY A 1 131 ? 0.303 -1.551 -5.923 1.00 95.75 131 GLY A C 1
ATOM 1023 O O . GLY A 1 131 ? -0.735 -1.618 -6.576 1.00 95.75 131 GLY A O 1
ATOM 1024 N N . ASP A 1 132 ? 1.260 -0.664 -6.198 1.00 93.81 132 ASP A N 1
ATOM 1025 C CA . ASP A 1 132 ? 1.137 0.383 -7.223 1.00 93.81 132 ASP A CA 1
ATOM 1026 C C . ASP A 1 132 ? 0.992 -0.171 -8.648 1.00 93.81 132 ASP A C 1
ATOM 1028 O O . ASP A 1 132 ? 0.302 0.406 -9.493 1.00 93.81 132 ASP A O 1
ATOM 1032 N N . ILE A 1 133 ? 1.559 -1.345 -8.922 1.00 94.00 133 ILE A N 1
ATOM 1033 C CA . ILE A 1 133 ? 1.410 -1.997 -10.231 1.00 94.00 133 ILE A CA 1
ATOM 1034 C C . ILE A 1 133 ? -0.029 -2.478 -10.484 1.00 94.00 133 ILE A C 1
ATOM 1036 O O . ILE A 1 133 ? -0.428 -2.661 -11.629 1.00 94.00 133 ILE A O 1
ATOM 1040 N N . LEU A 1 134 ? -0.822 -2.646 -9.423 1.00 94.31 134 LEU A N 1
ATOM 1041 C CA . LEU A 1 134 ? -2.240 -3.017 -9.448 1.00 94.31 134 LEU A CA 1
ATOM 1042 C C . LEU A 1 134 ? -3.072 -1.981 -8.662 1.00 94.31 134 LEU A C 1
ATOM 1044 O O . LEU A 1 134 ? -3.987 -2.349 -7.927 1.00 94.31 134 LEU A O 1
ATOM 1048 N N . ALA A 1 135 ? -2.725 -0.693 -8.796 1.00 88.25 135 ALA A N 1
ATOM 1049 C CA . ALA A 1 135 ? -3.104 0.396 -7.883 1.00 88.25 135 ALA A CA 1
ATOM 1050 C C . ALA A 1 135 ? -4.612 0.614 -7.660 1.00 88.25 135 ALA A C 1
ATOM 1052 O O . ALA A 1 135 ? -5.008 1.176 -6.634 1.00 88.25 135 ALA A O 1
ATOM 1053 N N . PHE A 1 136 ? -5.451 0.213 -8.613 1.00 91.69 136 PHE A N 1
ATOM 1054 C CA . PHE A 1 136 ? -6.875 0.550 -8.634 1.00 91.69 136 PHE A CA 1
ATOM 1055 C C . PHE A 1 136 ? -7.761 -0.628 -8.244 1.00 91.69 136 PHE A C 1
ATOM 1057 O O . PHE A 1 136 ? -7.335 -1.782 -8.252 1.00 91.69 136 PHE A O 1
ATOM 1064 N N . ASP A 1 137 ? -9.031 -0.349 -7.956 1.00 94.88 137 ASP A N 1
ATOM 1065 C CA . ASP A 1 137 ? -10.003 -1.358 -7.522 1.00 94.88 137 ASP A CA 1
ATOM 1066 C C . ASP A 1 137 ? -10.113 -2.545 -8.493 1.00 94.88 137 ASP A C 1
ATOM 1068 O O . ASP A 1 137 ? -10.254 -3.686 -8.062 1.00 94.88 137 ASP A O 1
ATOM 1072 N N . ALA A 1 138 ? -9.947 -2.307 -9.800 1.00 93.06 138 ALA A N 1
ATOM 1073 C CA . ALA A 1 138 ? -9.931 -3.361 -10.816 1.00 93.06 138 ALA A CA 1
ATOM 1074 C C . ALA A 1 138 ? -8.755 -4.348 -10.671 1.00 93.06 138 ALA A C 1
ATOM 1076 O O . ALA A 1 138 ? -8.805 -5.435 -11.248 1.00 93.06 138 ALA A O 1
ATOM 1077 N N . GLY A 1 139 ? -7.683 -3.967 -9.974 1.00 94.56 139 GLY A N 1
ATOM 1078 C CA . GLY A 1 139 ? -6.557 -4.825 -9.606 1.00 94.56 139 GLY A CA 1
ATOM 1079 C C . GLY A 1 139 ? -6.726 -5.509 -8.245 1.00 94.56 139 GLY A C 1
ATOM 1080 O O . GLY A 1 139 ? -5.930 -6.389 -7.913 1.00 94.56 139 GLY A O 1
ATOM 1081 N N . GLY A 1 140 ? -7.742 -5.133 -7.464 1.00 97.19 140 GLY A N 1
ATOM 1082 C CA . GLY A 1 140 ? -8.051 -5.708 -6.158 1.00 97.19 140 GLY A CA 1
ATOM 1083 C C . GLY A 1 140 ? -8.721 -7.083 -6.215 1.00 97.19 140 GLY A C 1
ATOM 1084 O O . GLY A 1 140 ? -8.993 -7.635 -7.281 1.00 97.19 140 GLY A O 1
ATOM 1085 N N . TYR A 1 141 ? -8.972 -7.650 -5.037 1.00 98.44 141 TYR A N 1
ATOM 1086 C CA . TYR A 1 141 ? -9.742 -8.883 -4.848 1.00 98.44 141 TYR A CA 1
ATOM 1087 C C . TYR A 1 141 ? -10.413 -8.890 -3.472 1.00 98.44 141 TYR A C 1
ATOM 1089 O O . TYR A 1 141 ? -10.047 -8.106 -2.601 1.00 98.44 141 TYR A O 1
ATOM 1097 N N . GLU A 1 142 ? -11.414 -9.743 -3.262 1.00 98.56 142 GLU A N 1
ATOM 1098 C CA . GLU A 1 142 ? -12.163 -9.761 -2.003 1.00 98.56 142 GLU A CA 1
ATOM 1099 C C . GLU A 1 142 ? -11.605 -10.759 -0.986 1.00 98.56 142 GLU A C 1
ATOM 1101 O O . GLU A 1 142 ? -11.296 -11.907 -1.309 1.00 98.56 142 GLU A O 1
ATOM 1106 N N . ILE A 1 143 ? -11.588 -10.345 0.280 1.00 98.69 143 ILE A N 1
ATOM 1107 C CA . ILE A 1 143 ? -11.449 -11.225 1.441 1.00 98.69 143 ILE A CA 1
ATOM 1108 C C . ILE A 1 143 ? -12.633 -10.953 2.363 1.00 98.69 143 ILE A C 1
ATOM 1110 O O . ILE A 1 143 ? -12.782 -9.850 2.883 1.00 98.69 143 ILE A O 1
ATOM 1114 N N . ASN A 1 144 ? -13.487 -11.958 2.580 1.00 97.00 144 ASN A N 1
ATOM 1115 C CA . ASN A 1 144 ? -14.686 -11.847 3.425 1.00 97.00 144 ASN A CA 1
ATOM 1116 C C . ASN A 1 144 ? -15.589 -10.644 3.059 1.00 97.00 144 ASN A C 1
ATOM 1118 O O . ASN A 1 144 ? -16.109 -9.949 3.937 1.00 97.00 144 ASN A O 1
ATOM 1122 N N . GLY A 1 145 ? -15.750 -10.385 1.756 1.00 98.06 145 GLY A N 1
ATOM 1123 C CA . GLY A 1 145 ? -16.551 -9.274 1.229 1.00 98.06 145 GLY A CA 1
ATOM 1124 C C . GLY A 1 145 ? -15.949 -7.884 1.464 1.00 98.06 145 GLY A C 1
ATOM 1125 O O . GLY A 1 145 ? -16.678 -6.901 1.419 1.00 98.06 145 GLY A O 1
ATOM 1126 N N . VAL A 1 146 ? -14.651 -7.794 1.774 1.00 98.75 146 VAL A N 1
ATOM 1127 C CA . VAL A 1 146 ? -13.888 -6.540 1.830 1.00 98.75 146 VAL A CA 1
ATOM 1128 C C . VAL A 1 146 ? -12.904 -6.532 0.667 1.00 98.75 146 VAL A C 1
ATOM 1130 O O . VAL A 1 146 ? -12.129 -7.481 0.520 1.00 98.75 146 VAL A O 1
ATOM 1133 N N . LEU A 1 147 ? -12.914 -5.474 -0.146 1.00 98.81 147 LEU A N 1
ATOM 1134 C CA . LEU A 1 147 ? -11.959 -5.323 -1.242 1.00 98.81 147 LEU A CA 1
ATOM 1135 C C . LEU A 1 147 ? -10.569 -5.002 -0.678 1.00 98.81 147 LEU A C 1
ATOM 1137 O O . LEU A 1 147 ? -10.400 -4.017 0.043 1.00 98.81 147 LEU A O 1
ATOM 1141 N N . VAL A 1 148 ? -9.578 -5.820 -1.022 1.00 98.75 148 VAL A N 1
ATOM 1142 C CA . VAL A 1 148 ? -8.161 -5.620 -0.702 1.00 98.75 148 VAL A CA 1
ATOM 1143 C C . VAL A 1 148 ? -7.338 -5.412 -1.976 1.00 98.75 148 VAL A C 1
ATOM 1145 O O . VAL A 1 148 ? -7.763 -5.755 -3.080 1.00 98.75 148 VAL A O 1
ATOM 1148 N N . SER A 1 149 ? -6.155 -4.820 -1.832 1.00 98.25 149 SER A N 1
ATOM 1149 C CA . SER A 1 149 ? -5.248 -4.484 -2.930 1.00 98.25 149 SER A CA 1
ATOM 1150 C C . SER A 1 149 ? -4.720 -5.735 -3.615 1.00 98.25 149 SER A C 1
ATOM 1152 O O . SER A 1 149 ? -4.339 -6.695 -2.952 1.00 98.25 149 SER A O 1
ATOM 1154 N N . GLY A 1 150 ? -4.599 -5.707 -4.940 1.00 98.19 150 GLY A N 1
ATOM 1155 C CA . GLY A 1 150 ? -3.686 -6.613 -5.629 1.00 98.19 150 GLY A CA 1
ATOM 1156 C C . GLY A 1 150 ? -2.234 -6.289 -5.282 1.00 98.19 150 GLY A C 1
ATOM 1157 O O . GLY A 1 150 ? -1.941 -5.238 -4.707 1.00 98.19 150 GLY A O 1
ATOM 1158 N N . PHE A 1 151 ? -1.316 -7.184 -5.642 1.00 98.25 151 PHE A N 1
ATOM 1159 C CA . PHE A 1 151 ? 0.115 -6.912 -5.536 1.00 98.25 151 PHE A CA 1
ATOM 1160 C C . PHE A 1 151 ? 0.939 -7.690 -6.568 1.00 98.25 151 PHE A C 1
ATOM 1162 O O . PHE A 1 151 ? 0.582 -8.803 -6.973 1.00 98.25 151 PHE A O 1
ATOM 1169 N N . ALA A 1 152 ? 2.056 -7.099 -6.984 1.00 98.31 152 ALA A N 1
ATOM 1170 C CA . ALA A 1 152 ? 3.087 -7.736 -7.787 1.00 98.31 152 ALA A CA 1
ATOM 1171 C C . ALA A 1 152 ? 3.955 -8.668 -6.925 1.00 98.31 152 ALA A C 1
ATOM 1173 O O . ALA A 1 152 ? 4.215 -8.402 -5.751 1.00 98.31 152 ALA A O 1
ATOM 1174 N N . THR A 1 153 ? 4.416 -9.775 -7.496 1.00 98.44 153 THR A N 1
ATOM 1175 C CA . THR A 1 153 ? 5.268 -10.753 -6.799 1.00 98.44 153 THR A CA 1
ATOM 1176 C C . THR A 1 153 ? 6.754 -10.378 -6.918 1.00 98.44 153 THR A C 1
ATOM 1178 O O . THR A 1 153 ? 7.120 -9.578 -7.786 1.00 98.44 153 THR A O 1
ATOM 1181 N N . PRO A 1 154 ? 7.661 -11.000 -6.140 1.00 98.38 154 PRO A N 1
ATOM 1182 C CA . PRO A 1 154 ? 9.105 -10.835 -6.344 1.00 98.38 154 PRO A CA 1
ATOM 1183 C C . PRO A 1 154 ? 9.577 -11.159 -7.774 1.00 98.38 154 PRO A C 1
ATOM 1185 O O . PRO A 1 154 ? 10.512 -10.530 -8.277 1.00 98.38 154 PRO A O 1
ATOM 1188 N N . ALA A 1 155 ? 8.902 -12.088 -8.465 1.00 98.12 155 ALA A N 1
ATOM 1189 C CA . ALA A 1 155 ? 9.209 -12.443 -9.851 1.00 98.12 155 ALA A CA 1
ATOM 1190 C C . ALA A 1 155 ? 8.969 -11.283 -10.831 1.00 98.12 155 ALA A C 1
ATOM 1192 O O . ALA A 1 155 ? 9.703 -11.151 -11.811 1.00 98.12 155 ALA A O 1
ATOM 1193 N N . TYR A 1 156 ? 7.990 -10.407 -10.568 1.00 98.31 156 TYR A N 1
ATOM 1194 C CA . TYR A 1 156 ? 7.783 -9.203 -11.380 1.00 98.31 156 TYR A CA 1
ATOM 1195 C C . TYR A 1 156 ? 9.009 -8.290 -11.332 1.00 98.31 156 TYR A C 1
ATOM 1197 O O . TYR A 1 156 ? 9.511 -7.861 -12.369 1.00 98.31 156 TYR A O 1
ATOM 1205 N N . TYR A 1 157 ? 9.556 -8.092 -10.134 1.00 97.38 157 TYR A N 1
ATOM 1206 C CA . TYR A 1 157 ? 10.762 -7.301 -9.894 1.00 97.38 157 TYR A CA 1
ATOM 1207 C C . TYR A 1 157 ? 12.064 -8.033 -10.242 1.00 97.38 157 TYR A C 1
ATOM 1209 O O . TYR A 1 157 ? 13.141 -7.494 -10.004 1.00 97.38 157 TYR A O 1
ATOM 1217 N N . ARG A 1 158 ? 11.994 -9.247 -10.811 1.00 96.81 158 ARG A N 1
ATOM 1218 C CA . ARG A 1 158 ? 13.157 -10.096 -11.136 1.00 96.81 158 ARG A CA 1
ATOM 1219 C C . ARG A 1 158 ? 14.045 -10.411 -9.926 1.00 96.81 158 ARG A C 1
ATOM 1221 O O . ARG A 1 158 ? 15.228 -10.698 -10.087 1.00 96.81 158 ARG A O 1
ATOM 1228 N N . LEU A 1 159 ? 13.477 -10.355 -8.723 1.00 95.81 159 LEU A N 1
ATOM 1229 C CA . LEU A 1 159 ? 14.158 -10.746 -7.487 1.00 95.81 159 LEU A CA 1
ATOM 1230 C C . LEU A 1 159 ? 14.211 -12.270 -7.351 1.00 95.81 159 LEU A C 1
ATOM 1232 O O . LEU A 1 159 ? 15.105 -12.811 -6.708 1.00 95.81 159 LEU A O 1
ATOM 1236 N N . GLU A 1 160 ? 13.265 -12.951 -7.997 1.00 96.12 160 GLU A N 1
ATOM 1237 C CA . GLU A 1 160 ? 13.130 -14.401 -8.019 1.00 96.12 160 GLU A CA 1
ATOM 1238 C C . GLU A 1 160 ? 12.746 -14.876 -9.424 1.00 96.12 160 GLU A C 1
ATOM 1240 O O . GLU A 1 160 ? 12.192 -14.127 -10.234 1.00 96.12 160 GLU A O 1
ATOM 1245 N N . SER A 1 161 ? 13.033 -16.140 -9.729 1.00 95.56 161 SER A N 1
ATOM 1246 C CA . SER A 1 161 ? 12.571 -16.772 -10.964 1.00 95.56 161 SER A CA 1
ATOM 1247 C C . SER A 1 161 ? 11.085 -17.115 -10.877 1.00 95.56 161 SER A C 1
ATOM 1249 O O . SER A 1 161 ? 10.637 -17.671 -9.878 1.00 95.56 161 SER A O 1
ATOM 1251 N N . GLY A 1 162 ? 10.333 -16.891 -11.950 1.00 95.00 162 GLY A N 1
ATOM 1252 C CA . GLY A 1 162 ? 8.935 -17.300 -12.021 1.00 95.00 162 GLY A CA 1
ATOM 1253 C C . GLY A 1 162 ? 8.189 -16.640 -13.173 1.00 95.00 162 GLY A C 1
ATOM 1254 O O . GLY A 1 162 ? 8.713 -15.762 -13.858 1.00 95.00 162 GLY A O 1
ATOM 1255 N N . THR A 1 163 ? 6.951 -17.083 -13.379 1.00 95.81 163 THR A N 1
ATOM 1256 C CA . THR A 1 163 ? 6.038 -16.569 -14.418 1.00 95.81 163 THR A CA 1
ATOM 1257 C C . THR A 1 163 ? 4.743 -15.992 -13.844 1.00 95.81 163 THR A C 1
ATOM 1259 O O . THR A 1 163 ? 3.910 -15.471 -14.586 1.00 95.81 163 THR A O 1
ATOM 1262 N N . ARG A 1 164 ? 4.566 -16.068 -12.518 1.00 97.25 164 ARG A N 1
ATOM 1263 C CA . ARG A 1 164 ? 3.489 -15.391 -11.794 1.00 97.25 164 ARG A CA 1
ATOM 1264 C C . ARG A 1 164 ? 4.019 -14.058 -11.287 1.00 97.25 164 ARG A C 1
ATOM 1266 O O . ARG A 1 164 ? 4.713 -14.023 -10.280 1.00 97.25 164 ARG A O 1
ATOM 1273 N N . TYR A 1 165 ? 3.700 -12.992 -12.002 1.00 98.12 165 TYR A N 1
ATOM 1274 C CA . TYR A 1 165 ? 4.123 -11.616 -11.771 1.00 98.12 165 TYR A CA 1
ATOM 1275 C C . TYR A 1 165 ? 3.126 -10.816 -10.922 1.00 98.12 165 TYR A C 1
ATOM 1277 O O . TYR A 1 165 ? 3.527 -9.883 -10.240 1.00 98.12 165 TYR A O 1
ATOM 1285 N N . GLY A 1 166 ? 1.846 -11.196 -10.908 1.00 97.62 166 GLY A N 1
ATOM 1286 C CA . GLY A 1 166 ? 0.827 -10.578 -10.051 1.00 97.62 166 GLY A CA 1
ATOM 1287 C C . GLY A 1 166 ? 0.012 -11.612 -9.274 1.00 97.62 166 GLY A C 1
ATOM 1288 O O . GLY A 1 166 ? -0.124 -12.767 -9.699 1.00 97.62 166 GLY A O 1
ATOM 1289 N N . PHE A 1 167 ? -0.488 -11.219 -8.101 1.00 97.50 167 PHE A N 1
ATOM 1290 C CA . PHE A 1 167 ? -1.209 -12.122 -7.205 1.00 97.50 167 PHE A CA 1
ATOM 1291 C C . PHE A 1 167 ? -2.702 -12.242 -7.531 1.00 97.50 167 PHE A C 1
ATOM 1293 O O . PHE A 1 167 ? -3.153 -13.359 -7.793 1.00 97.50 167 PHE A O 1
ATOM 1300 N N . SER A 1 168 ? -3.439 -11.124 -7.509 1.00 95.31 168 SER A N 1
ATOM 1301 C CA . SER A 1 168 ? -4.893 -11.061 -7.756 1.00 95.31 168 SER A CA 1
ATOM 1302 C C . SER A 1 168 ? -5.240 -11.386 -9.207 1.00 95.31 168 SER A C 1
ATOM 1304 O O . SER A 1 168 ? -6.186 -12.115 -9.493 1.00 95.31 168 SER A O 1
ATOM 1306 N N . ARG A 1 169 ? -4.399 -10.910 -10.124 1.00 92.94 169 ARG A N 1
ATOM 1307 C CA . ARG A 1 169 ? -4.291 -11.370 -11.505 1.00 92.94 169 ARG A CA 1
ATOM 1308 C C . ARG A 1 169 ? -2.834 -11.354 -11.932 1.00 92.94 169 ARG A C 1
ATOM 1310 O O . ARG A 1 169 ? -2.031 -10.611 -11.373 1.00 92.94 169 ARG A O 1
ATOM 1317 N N . ASN A 1 170 ? -2.492 -12.162 -12.930 1.00 95.50 170 ASN A N 1
ATOM 1318 C CA . ASN A 1 170 ? -1.132 -12.163 -13.448 1.00 95.50 170 ASN A CA 1
ATOM 1319 C C . ASN A 1 170 ? -0.888 -10.946 -14.354 1.00 95.50 170 ASN A C 1
ATOM 1321 O O . ASN A 1 170 ? -1.738 -10.620 -15.182 1.00 95.50 170 ASN A O 1
ATOM 1325 N N . LEU A 1 171 ? 0.278 -10.313 -14.221 1.00 96.19 171 LEU A N 1
ATOM 1326 C CA . LEU A 1 171 ? 0.721 -9.239 -15.116 1.00 96.19 171 LEU A CA 1
ATOM 1327 C C . LEU A 1 171 ? 1.224 -9.826 -16.448 1.00 96.19 171 LEU A C 1
ATOM 1329 O O . LEU A 1 171 ? 1.649 -10.986 -16.476 1.00 96.19 171 LEU A O 1
ATOM 1333 N N . PRO A 1 172 ? 1.220 -9.054 -17.552 1.00 95.94 172 PRO A N 1
ATOM 1334 C CA . PRO A 1 172 ? 1.613 -9.560 -18.873 1.00 95.94 172 PRO A CA 1
ATOM 1335 C C . PRO A 1 172 ? 3.106 -9.909 -18.995 1.00 95.94 172 PRO A C 1
ATOM 1337 O O . PRO A 1 172 ? 3.507 -10.566 -19.953 1.00 95.94 172 PRO A O 1
ATOM 1340 N N . GLY A 1 173 ? 3.936 -9.486 -18.042 1.00 97.06 173 GLY A N 1
ATOM 1341 C CA . GLY A 1 173 ? 5.364 -9.778 -18.016 1.00 97.06 173 GLY A CA 1
ATOM 1342 C C . GLY A 1 173 ? 6.035 -9.275 -16.737 1.00 97.06 173 GLY A C 1
ATOM 1343 O O . GLY A 1 173 ? 5.359 -8.709 -15.873 1.00 97.06 173 GLY A O 1
ATOM 1344 N N . PRO A 1 174 ? 7.360 -9.459 -16.606 1.00 97.31 174 PRO A N 1
ATOM 1345 C CA . PRO A 1 174 ? 8.129 -8.835 -15.540 1.00 97.31 174 PRO A CA 1
ATOM 1346 C C . PRO A 1 174 ? 8.259 -7.325 -15.781 1.00 97.31 174 PRO A C 1
ATOM 1348 O O . PRO A 1 174 ? 8.038 -6.834 -16.890 1.00 97.31 174 PRO A O 1
ATOM 1351 N N . LEU A 1 175 ? 8.711 -6.597 -14.764 1.00 96.19 175 LEU A N 1
ATOM 1352 C CA . LEU A 1 175 ? 9.065 -5.182 -14.833 1.00 96.19 175 LEU A CA 1
ATOM 1353 C C . LEU A 1 175 ? 9.931 -4.908 -16.093 1.00 96.19 175 LEU A C 1
ATOM 1355 O O . LEU A 1 175 ? 10.910 -5.641 -16.327 1.00 96.19 175 LEU A O 1
ATOM 1359 N N . PRO A 1 176 ? 9.585 -3.911 -16.940 1.00 94.81 176 PRO A N 1
ATOM 1360 C CA . PRO A 1 176 ? 8.631 -2.814 -16.715 1.00 94.81 176 PRO A CA 1
ATOM 1361 C C . PRO A 1 176 ? 7.203 -3.026 -17.270 1.00 94.81 176 PRO A C 1
ATOM 1363 O O . PRO A 1 176 ? 6.522 -2.052 -17.587 1.00 94.81 176 PRO A O 1
ATOM 1366 N N . ALA A 1 177 ? 6.748 -4.269 -17.459 1.00 95.00 177 ALA A N 1
ATOM 1367 C CA . ALA A 1 177 ? 5.411 -4.529 -17.995 1.00 95.00 177 ALA A CA 1
ATOM 1368 C C . ALA A 1 177 ? 4.310 -3.957 -17.083 1.00 95.00 177 ALA A C 1
ATOM 1370 O O . ALA A 1 177 ? 4.306 -4.192 -15.883 1.00 95.00 177 ALA A O 1
ATOM 1371 N N . LYS A 1 178 ? 3.350 -3.231 -17.654 1.00 93.12 178 LYS A N 1
ATOM 1372 C CA . LYS A 1 178 ? 2.284 -2.568 -16.894 1.00 93.12 178 LYS A CA 1
ATOM 1373 C C . LYS A 1 178 ? 1.012 -3.399 -16.862 1.00 93.12 178 LYS A C 1
ATOM 1375 O O . LYS A 1 178 ? 0.739 -4.170 -17.785 1.00 93.12 178 LYS A O 1
ATOM 1380 N N . ASP A 1 179 ? 0.212 -3.186 -15.830 1.00 91.31 179 ASP A N 1
ATOM 1381 C CA . ASP A 1 179 ? -1.140 -3.717 -15.780 1.00 91.31 179 ASP A CA 1
ATOM 1382 C C . ASP A 1 179 ? -2.073 -2.964 -16.752 1.00 91.31 179 ASP A C 1
ATOM 1384 O O . ASP A 1 179 ? -2.137 -1.733 -16.706 1.00 91.31 179 ASP A O 1
ATOM 1388 N N . PRO A 1 180 ? -2.827 -3.662 -17.623 1.00 86.38 180 PRO A N 1
A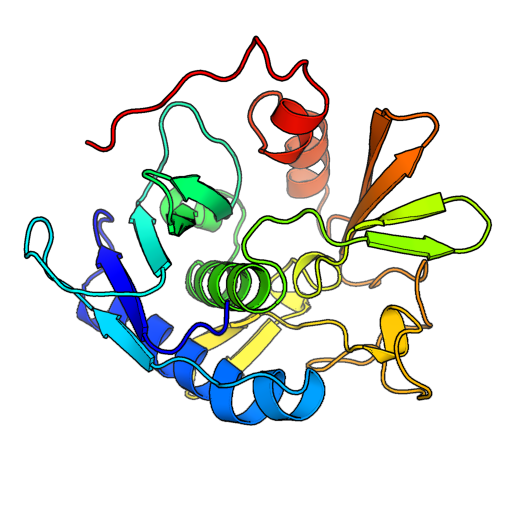TOM 1389 C CA . PRO A 1 180 ? -3.771 -3.016 -18.535 1.00 86.38 180 PRO A CA 1
ATOM 1390 C C . PRO A 1 180 ? -5.018 -2.447 -17.839 1.00 86.38 180 PRO A C 1
ATOM 1392 O O . PRO A 1 180 ? -5.704 -1.621 -18.432 1.00 86.38 180 PRO A O 1
ATOM 1395 N N . GLY A 1 181 ? -5.335 -2.884 -16.614 1.00 83.94 181 GLY A N 1
ATOM 1396 C CA . GLY A 1 181 ? -6.419 -2.313 -15.803 1.00 83.94 181 GLY A CA 1
ATOM 1397 C C . GLY A 1 181 ? -5.999 -1.087 -14.986 1.00 83.94 181 GLY A C 1
ATOM 1398 O O . GLY A 1 181 ? -6.842 -0.482 -14.324 1.00 83.94 181 GLY A O 1
ATOM 1399 N N . GLY A 1 182 ? -4.723 -0.718 -15.068 1.00 85.69 182 GLY A N 1
ATOM 1400 C CA . GLY A 1 182 ? -4.156 0.523 -14.583 1.00 85.69 182 GLY A CA 1
ATOM 1401 C C . GLY A 1 182 ? -3.019 0.327 -13.582 1.00 85.69 182 GLY A C 1
ATOM 1402 O O . GLY A 1 182 ? -3.019 -0.596 -12.773 1.00 85.69 182 GLY A O 1
ATOM 1403 N N . THR A 1 183 ? -2.035 1.222 -13.643 1.00 88.56 183 THR A N 1
ATOM 1404 C CA . THR A 1 183 ? -0.781 1.127 -12.886 1.00 88.56 183 THR A CA 1
ATOM 1405 C C . THR A 1 183 ? -0.318 2.498 -12.424 1.00 88.56 183 THR A C 1
ATOM 1407 O O . THR A 1 183 ? -0.582 3.509 -13.079 1.00 88.56 183 THR A O 1
ATOM 1410 N N . VAL A 1 184 ? 0.489 2.497 -11.372 1.00 89.69 184 VAL A N 1
ATOM 1411 C CA . VAL A 1 184 ? 1.491 3.521 -11.093 1.00 89.69 184 VAL A CA 1
ATOM 1412 C C . VAL A 1 184 ? 2.857 2.842 -11.126 1.00 89.69 184 VAL A C 1
ATOM 1414 O O . VAL A 1 184 ? 3.043 1.810 -10.494 1.00 89.69 184 VAL A O 1
ATOM 1417 N N . LEU A 1 185 ? 3.797 3.357 -11.911 1.00 91.81 185 LEU A N 1
ATOM 1418 C CA . LEU A 1 185 ? 5.153 2.822 -12.001 1.00 91.81 185 LEU A CA 1
ATOM 1419 C C . LEU A 1 185 ? 6.156 3.949 -11.795 1.00 91.81 185 LEU A C 1
ATOM 1421 O O . LEU A 1 185 ? 6.175 4.886 -12.586 1.00 91.81 185 LEU A O 1
ATOM 1425 N N . SER A 1 186 ? 7.016 3.836 -10.785 1.00 91.19 186 SER A N 1
ATOM 1426 C CA . SER A 1 186 ? 7.986 4.875 -10.424 1.00 91.19 186 SER A CA 1
ATOM 1427 C C . SER A 1 186 ? 9.436 4.400 -10.598 1.00 91.19 186 SER A C 1
ATOM 1429 O O . SER A 1 186 ? 9.771 3.251 -10.300 1.00 91.19 186 SER A O 1
ATOM 1431 N N . TRP A 1 187 ? 10.331 5.280 -11.052 1.00 92.56 187 TRP A N 1
ATOM 1432 C CA . TRP A 1 187 ? 11.764 4.991 -11.192 1.00 92.56 187 TRP A CA 1
ATOM 1433 C C . TRP A 1 187 ? 12.626 6.245 -11.065 1.00 92.56 187 TRP A C 1
ATOM 1435 O O . TRP A 1 187 ? 12.143 7.361 -11.218 1.00 92.56 187 TRP A O 1
ATOM 1445 N N . TYR A 1 188 ? 13.921 6.072 -10.813 1.00 87.38 188 TYR A N 1
ATOM 1446 C CA . TYR A 1 188 ? 14.899 7.149 -10.916 1.00 87.38 188 TYR A CA 1
ATOM 1447 C C . TYR A 1 188 ? 15.613 7.107 -12.262 1.00 87.38 188 TYR A C 1
ATOM 1449 O O . TYR A 1 188 ? 16.128 6.067 -12.682 1.00 87.38 188 TYR A O 1
ATOM 1457 N N . GLU A 1 189 ? 15.702 8.270 -12.897 1.00 85.00 189 GLU A N 1
ATOM 1458 C CA . GLU A 1 189 ? 16.475 8.506 -14.110 1.00 85.00 189 GLU A CA 1
ATOM 1459 C C . GLU A 1 189 ? 17.330 9.759 -13.905 1.00 85.00 189 GLU A C 1
ATOM 1461 O O . GLU A 1 189 ? 16.814 10.834 -13.601 1.00 85.00 189 GLU A O 1
ATOM 1466 N N . ASN A 1 190 ? 18.654 9.617 -14.020 1.00 85.12 190 ASN A N 1
ATOM 1467 C CA . ASN A 1 190 ? 19.617 10.702 -13.786 1.00 85.12 190 ASN A CA 1
ATOM 1468 C C . ASN A 1 190 ? 19.436 11.415 -12.427 1.00 85.12 190 ASN A C 1
ATOM 1470 O O . ASN A 1 190 ? 19.597 12.627 -12.323 1.00 85.12 190 ASN A O 1
ATOM 1474 N N . GLY A 1 191 ? 19.070 10.663 -11.382 1.00 79.31 191 GLY A N 1
ATOM 1475 C CA . GLY A 1 191 ? 18.839 11.188 -10.030 1.00 79.31 191 GLY A CA 1
ATOM 1476 C C . GLY A 1 191 ? 17.475 11.852 -9.816 1.00 79.31 191 GLY A C 1
ATOM 1477 O O . GLY A 1 191 ? 17.128 12.141 -8.675 1.00 79.31 191 GLY A O 1
ATOM 1478 N N . ALA A 1 192 ? 16.675 12.039 -10.868 1.00 81.75 192 ALA A N 1
ATOM 1479 C CA . ALA A 1 192 ? 15.321 12.566 -10.766 1.00 81.75 192 ALA A CA 1
ATOM 1480 C C . ALA A 1 192 ? 14.299 11.429 -10.665 1.00 81.75 192 ALA A C 1
ATOM 1482 O O . ALA A 1 192 ? 14.393 10.437 -11.392 1.00 81.75 192 ALA A O 1
ATOM 1483 N N . LEU A 1 193 ? 13.304 11.586 -9.789 1.00 83.69 193 LEU A N 1
ATOM 1484 C CA . LEU A 1 193 ? 12.153 10.690 -9.763 1.00 83.69 193 LEU A CA 1
ATOM 1485 C C . LEU A 1 193 ? 11.311 10.903 -11.030 1.00 83.69 193 LEU A C 1
ATOM 1487 O O . LEU A 1 193 ? 11.025 12.030 -11.445 1.00 83.69 193 LEU A O 1
ATOM 1491 N N . ARG A 1 194 ? 10.914 9.792 -11.633 1.00 86.94 194 ARG A N 1
ATOM 1492 C CA . ARG A 1 194 ? 9.991 9.679 -12.752 1.00 86.94 194 ARG A CA 1
ATOM 1493 C C . ARG A 1 194 ? 8.876 8.730 -12.355 1.00 86.94 194 ARG A C 1
ATOM 1495 O O . ARG A 1 194 ? 9.068 7.846 -11.519 1.00 86.94 194 ARG A O 1
ATOM 1502 N N . PHE A 1 195 ? 7.719 8.921 -12.960 1.00 85.75 195 PHE A N 1
ATOM 1503 C CA . PHE A 1 195 ? 6.615 7.995 -12.830 1.00 85.75 195 PHE A CA 1
ATOM 1504 C C . PHE A 1 195 ? 5.811 7.963 -14.122 1.00 85.75 195 PHE A C 1
ATOM 1506 O O . PHE A 1 195 ? 5.832 8.905 -14.911 1.00 85.75 195 PHE A O 1
ATOM 1513 N N . ASP A 1 196 ? 5.118 6.855 -14.324 1.00 85.88 196 ASP A N 1
ATOM 1514 C CA . ASP A 1 196 ? 4.214 6.625 -15.434 1.00 85.88 196 ASP A CA 1
ATOM 1515 C C . ASP A 1 196 ? 2.958 5.967 -14.882 1.00 85.88 196 ASP A C 1
ATOM 1517 O O . ASP A 1 196 ? 3.018 5.049 -14.057 1.00 85.88 196 ASP A O 1
ATOM 1521 N N . THR A 1 197 ? 1.817 6.487 -15.299 1.00 81.81 197 THR A N 1
ATOM 1522 C CA . THR A 1 197 ? 0.5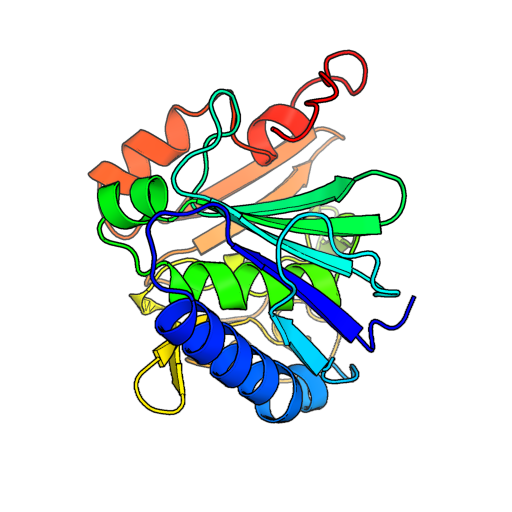20 6.134 -14.747 1.00 81.81 197 THR A CA 1
ATOM 1523 C C . THR A 1 197 ? -0.408 5.772 -15.885 1.00 81.81 197 THR A C 1
ATOM 1525 O O . THR A 1 197 ? -0.686 6.599 -16.749 1.00 81.81 197 THR A O 1
ATOM 1528 N N . ALA A 1 198 ? -0.924 4.548 -15.868 1.00 83.56 198 ALA A N 1
ATOM 1529 C CA . ALA A 1 198 ? -2.043 4.176 -16.720 1.00 83.56 198 ALA A CA 1
ATOM 1530 C C . ALA A 1 198 ? -3.297 4.232 -15.853 1.00 83.56 198 ALA A C 1
ATOM 1532 O O . ALA A 1 198 ? -3.554 3.302 -15.095 1.00 83.56 198 ALA A O 1
ATOM 1533 N N . ALA A 1 199 ? -4.040 5.334 -15.898 1.00 76.94 199 ALA A N 1
ATOM 1534 C CA . ALA A 1 199 ? -5.288 5.430 -15.155 1.00 76.94 199 ALA A CA 1
ATOM 1535 C C . ALA A 1 199 ? -6.436 4.760 -15.942 1.00 76.94 199 ALA A C 1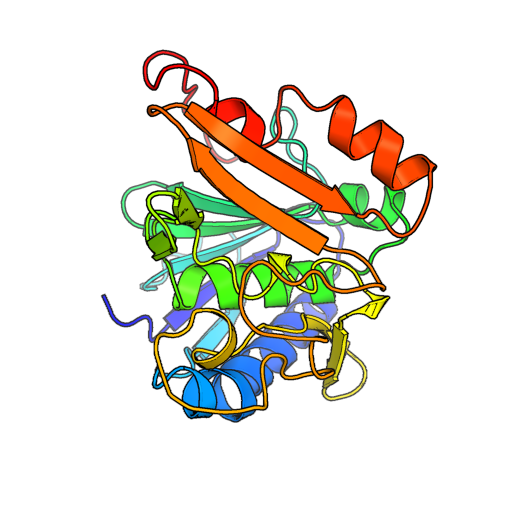
ATOM 1537 O O . ALA A 1 199 ? -6.504 4.906 -17.164 1.00 76.94 199 ALA A O 1
ATOM 1538 N N . PRO A 1 200 ? -7.357 4.043 -15.275 1.00 74.06 200 PRO A N 1
ATOM 1539 C CA . PRO A 1 200 ? -8.484 3.375 -15.921 1.00 74.06 200 PRO A CA 1
ATOM 1540 C C . PRO A 1 200 ? -9.540 4.343 -16.471 1.00 74.06 200 PRO A C 1
ATOM 1542 O O . PRO A 1 200 ? -10.365 3.929 -17.284 1.00 74.06 200 PRO A O 1
ATOM 1545 N N . THR A 1 201 ? -9.543 5.612 -16.040 1.00 76.94 201 THR A N 1
ATOM 1546 C CA . THR A 1 201 ? -10.480 6.634 -16.527 1.00 76.94 201 THR A CA 1
ATOM 1547 C C . THR A 1 201 ? -9.777 7.968 -16.807 1.00 76.94 201 THR A C 1
ATOM 1549 O O . THR A 1 201 ? -8.779 8.274 -16.146 1.00 76.94 201 THR A O 1
ATOM 1552 N N . PRO A 1 202 ? -10.289 8.786 -17.751 1.00 75.75 202 PRO A N 1
ATOM 1553 C CA . PRO A 1 202 ? -9.759 10.124 -18.015 1.00 75.75 202 PRO A CA 1
ATOM 1554 C C . PRO A 1 202 ? -9.766 11.040 -16.789 1.00 75.75 202 PRO A C 1
ATOM 1556 O O . PRO A 1 202 ? -8.804 11.768 -16.584 1.00 75.75 202 PRO A O 1
ATOM 1559 N N . GLU A 1 203 ? -10.797 10.969 -15.941 1.00 75.62 203 GLU A N 1
ATOM 1560 C CA . GLU A 1 203 ? -10.894 11.800 -14.732 1.00 75.62 203 GLU A CA 1
ATOM 1561 C C . GLU A 1 203 ? -9.765 11.490 -13.748 1.00 75.62 203 GLU A C 1
ATOM 1563 O O . GLU A 1 203 ? -9.219 12.390 -13.115 1.00 75.62 203 GLU A O 1
ATOM 1568 N N . LEU A 1 204 ? -9.399 10.211 -13.629 1.00 73.00 204 LEU A N 1
ATOM 1569 C CA . LEU A 1 204 ? -8.299 9.791 -12.775 1.00 73.00 204 LEU A CA 1
ATOM 1570 C C . LEU A 1 204 ? -6.941 10.107 -13.419 1.00 73.00 204 LEU A C 1
ATOM 1572 O O . LEU A 1 204 ? -6.010 10.458 -12.703 1.00 73.00 204 LEU A O 1
ATOM 1576 N N . ALA A 1 205 ? -6.836 10.041 -14.752 1.00 73.06 205 ALA A N 1
ATOM 1577 C CA . ALA A 1 205 ? -5.634 10.436 -15.490 1.00 73.06 205 ALA A CA 1
ATOM 1578 C C . ALA A 1 205 ? -5.328 11.933 -15.320 1.00 73.06 205 ALA A C 1
ATOM 1580 O O . ALA A 1 205 ? -4.244 12.282 -14.860 1.00 73.06 205 ALA A O 1
ATOM 1581 N N . GLU A 1 206 ? -6.301 12.798 -15.622 1.00 68.50 206 GLU A N 1
ATOM 1582 C CA . GLU A 1 206 ? -6.193 14.259 -15.490 1.00 68.50 206 GLU A CA 1
ATOM 1583 C C . GLU A 1 206 ? -5.819 14.648 -14.057 1.00 68.50 206 GLU A C 1
ATOM 1585 O O . GLU A 1 206 ? -4.918 15.446 -13.812 1.00 68.50 206 GLU A O 1
ATOM 1590 N N . PHE A 1 207 ? -6.456 14.006 -13.084 1.00 65.69 207 PHE A N 1
ATOM 1591 C CA . PHE A 1 207 ? -6.166 14.219 -11.679 1.00 65.69 207 PHE A CA 1
ATOM 1592 C C . PHE A 1 207 ? -4.727 13.823 -11.282 1.00 65.69 207 PHE A C 1
ATOM 1594 O O . PHE A 1 207 ? -4.071 14.535 -10.519 1.00 65.69 207 PHE A O 1
ATOM 1601 N N . MET A 1 208 ? -4.210 12.703 -11.794 1.00 64.31 208 MET A N 1
ATOM 1602 C CA . MET A 1 208 ? -2.854 12.235 -11.484 1.00 64.31 208 MET A CA 1
ATOM 1603 C C . MET A 1 208 ? -1.759 13.101 -12.124 1.00 64.31 208 MET A C 1
ATOM 1605 O O . MET A 1 208 ? -0.669 13.196 -11.559 1.00 64.31 208 MET A O 1
ATOM 1609 N N . GLU A 1 209 ? -2.046 13.759 -13.250 1.00 58.91 209 GLU A N 1
ATOM 1610 C CA . GLU A 1 209 ? -1.128 14.695 -13.916 1.00 58.91 209 GLU A CA 1
ATOM 1611 C C . GLU A 1 209 ? -0.975 16.031 -13.167 1.00 58.91 209 GLU A C 1
ATOM 1613 O O . GLU A 1 209 ? 0.086 16.652 -13.228 1.00 58.91 209 GLU A O 1
ATOM 1618 N N . VAL A 1 210 ? -2.001 16.470 -12.430 1.00 49.72 210 VAL A N 1
ATOM 1619 C CA . VAL A 1 210 ? -2.089 17.840 -11.883 1.00 49.72 210 VAL A CA 1
ATOM 1620 C C . VAL A 1 210 ? -1.522 17.984 -10.457 1.00 49.72 210 VAL A C 1
ATOM 1622 O O . VAL A 1 210 ? -1.320 19.100 -9.976 1.00 49.72 210 VAL A O 1
ATOM 1625 N N . HIS A 1 211 ? -1.219 16.898 -9.736 1.00 56.44 211 HIS A N 1
ATOM 1626 C CA . HIS A 1 211 ? -1.038 17.007 -8.282 1.00 56.44 211 HIS A CA 1
ATOM 1627 C C . HIS A 1 211 ? 0.382 17.285 -7.761 1.00 56.44 211 HIS A C 1
ATOM 1629 O O . HIS A 1 211 ? 1.119 16.378 -7.354 1.00 56.44 211 HIS A O 1
ATOM 1635 N N . GLU A 1 212 ? 0.649 18.584 -7.572 1.00 44.50 212 GLU A N 1
ATOM 1636 C CA . GLU A 1 212 ? 1.769 19.186 -6.827 1.00 44.50 212 GLU A CA 1
ATOM 1637 C C . GLU A 1 212 ? 1.842 18.811 -5.318 1.00 44.50 212 GLU A C 1
ATOM 1639 O O . GLU A 1 212 ? 2.709 19.275 -4.581 1.00 44.50 212 GLU A O 1
ATOM 1644 N N . ALA A 1 213 ? 0.948 17.961 -4.800 1.00 45.12 213 ALA A N 1
ATOM 1645 C CA . ALA A 1 213 ? 0.973 17.529 -3.392 1.00 45.12 213 ALA A CA 1
ATOM 1646 C C . ALA A 1 213 ? 0.907 16.008 -3.195 1.00 45.12 213 ALA A C 1
ATOM 1648 O O . ALA A 1 213 ? 0.786 15.533 -2.053 1.00 45.12 213 ALA A O 1
ATOM 1649 N N . SER A 1 214 ? 1.046 15.234 -4.278 1.00 57.59 214 SER A N 1
ATOM 1650 C CA . SER A 1 214 ? 1.313 13.803 -4.156 1.00 57.59 214 SER A CA 1
ATOM 1651 C C . SER A 1 214 ? 2.684 13.590 -3.513 1.00 57.59 214 SER A C 1
ATOM 1653 O O . SER A 1 214 ? 3.614 14.382 -3.681 1.00 57.59 214 SER A O 1
ATOM 1655 N N . ARG A 1 215 ? 2.856 12.498 -2.763 1.00 64.56 215 ARG A N 1
ATOM 1656 C CA . ARG A 1 215 ? 4.185 12.119 -2.252 1.00 64.56 215 ARG A CA 1
ATOM 1657 C C . ARG A 1 215 ? 5.219 12.038 -3.383 1.00 64.56 215 ARG A C 1
ATOM 1659 O O . ARG A 1 215 ? 6.373 12.400 -3.178 1.00 64.56 215 ARG A O 1
ATOM 1666 N N . ARG A 1 216 ? 4.796 11.564 -4.558 1.00 66.94 216 ARG A N 1
ATOM 1667 C CA . ARG A 1 216 ? 5.630 11.421 -5.757 1.00 66.94 216 ARG A CA 1
ATOM 1668 C C . ARG A 1 216 ? 6.100 12.787 -6.252 1.00 66.94 216 ARG A C 1
ATOM 1670 O O . ARG A 1 216 ? 7.295 12.965 -6.457 1.00 66.94 216 ARG A O 1
ATOM 1677 N N . TYR A 1 217 ? 5.213 13.777 -6.283 1.00 57.28 217 TYR A N 1
ATOM 1678 C CA . TYR A 1 217 ? 5.605 15.156 -6.546 1.00 57.28 217 TYR A CA 1
ATOM 1679 C C . TYR A 1 217 ? 6.535 15.716 -5.459 1.00 57.28 217 TYR A C 1
ATOM 1681 O O . TYR A 1 217 ? 7.601 16.226 -5.785 1.00 57.28 217 TYR A O 1
ATOM 1689 N N . ARG A 1 218 ? 6.242 15.526 -4.163 1.00 60.50 218 ARG A N 1
ATOM 1690 C CA . ARG A 1 218 ? 7.148 15.971 -3.078 1.00 60.50 218 ARG A CA 1
ATOM 1691 C C . ARG A 1 218 ? 8.550 15.354 -3.153 1.00 60.50 218 ARG A C 1
ATOM 1693 O O . ARG A 1 218 ? 9.510 15.977 -2.727 1.00 60.50 218 ARG A O 1
ATOM 1700 N N . ARG A 1 219 ? 8.682 14.138 -3.691 1.00 60.88 219 ARG A N 1
ATOM 1701 C CA . ARG A 1 219 ? 9.977 13.483 -3.958 1.00 60.88 219 ARG A CA 1
ATOM 1702 C C . ARG A 1 219 ? 10.674 13.978 -5.224 1.00 60.88 219 ARG A C 1
ATOM 1704 O O . ARG A 1 219 ? 11.860 13.713 -5.386 1.00 60.88 219 ARG A O 1
ATOM 1711 N N . SER A 1 220 ? 9.945 14.638 -6.121 1.00 52.66 220 SER A N 1
ATOM 1712 C CA . SER A 1 220 ? 10.529 15.354 -7.257 1.00 52.66 220 SER A CA 1
ATOM 1713 C C . SER A 1 220 ? 11.075 16.736 -6.867 1.00 52.66 220 SER A C 1
ATOM 1715 O O . SER A 1 220 ? 11.864 17.297 -7.622 1.00 52.66 220 SER A O 1
ATOM 1717 N N . LEU A 1 221 ? 10.702 17.244 -5.684 1.00 46.97 221 LEU A N 1
ATOM 1718 C CA . LEU A 1 221 ? 11.221 18.473 -5.074 1.00 46.97 221 LEU A CA 1
ATOM 1719 C C . LEU A 1 221 ? 12.418 18.188 -4.141 1.00 46.97 221 LEU A C 1
ATOM 1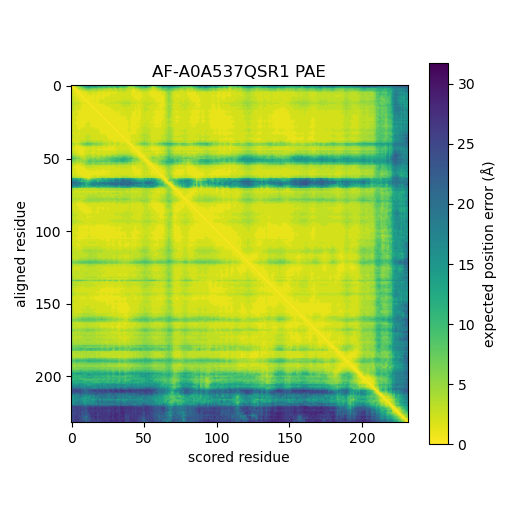721 O O . LEU A 1 221 ? 12.591 17.059 -3.671 1.00 46.97 221 LEU A O 1
ATOM 1725 N N . ASP A 1 222 ? 13.242 19.205 -3.861 1.00 41.19 222 ASP A N 1
ATOM 1726 C CA . ASP A 1 222 ? 14.392 19.093 -2.950 1.00 41.19 222 ASP A CA 1
ATOM 1727 C C . ASP A 1 222 ? 13.927 18.764 -1.517 1.00 41.19 222 ASP A C 1
ATOM 1729 O O . ASP A 1 222 ? 12.854 19.156 -1.050 1.00 41.19 222 ASP A O 1
ATOM 1733 N N . ARG A 1 223 ? 14.753 18.016 -0.784 1.00 42.16 223 ARG A N 1
ATOM 1734 C CA . ARG A 1 223 ? 14.492 17.575 0.588 1.00 42.16 223 ARG A CA 1
ATOM 1735 C C . ARG A 1 223 ? 14.394 18.748 1.575 1.00 42.16 223 ARG A C 1
ATOM 1737 O O . ARG A 1 223 ? 13.837 18.566 2.655 1.00 42.16 223 ARG A O 1
ATOM 1744 N N . SER A 1 224 ? 14.906 19.929 1.215 1.00 36.53 224 SER A N 1
ATOM 1745 C CA . SER A 1 224 ? 14.762 21.179 1.979 1.00 36.53 224 SER A CA 1
ATOM 1746 C C . SER A 1 224 ? 13.335 21.727 2.034 1.00 36.53 224 SER A C 1
ATOM 1748 O O . SER A 1 224 ? 13.036 22.511 2.930 1.00 36.53 224 SER A O 1
ATOM 1750 N N . ASP A 1 225 ? 12.456 21.300 1.125 1.00 36.31 225 ASP A N 1
ATOM 1751 C CA . ASP A 1 225 ? 11.116 21.881 0.961 1.00 36.31 225 ASP A CA 1
ATOM 1752 C C . ASP A 1 225 ? 10.024 21.050 1.663 1.00 36.31 225 ASP A C 1
ATOM 1754 O O . ASP A 1 225 ? 8.822 21.229 1.453 1.00 36.31 225 ASP A O 1
ATOM 1758 N N . TRP A 1 226 ? 10.436 20.105 2.511 1.00 38.91 226 TRP A N 1
ATOM 1759 C CA . TRP A 1 226 ? 9.535 19.243 3.267 1.00 38.91 226 TRP A CA 1
ATOM 1760 C C . TRP A 1 226 ? 8.994 19.996 4.488 1.00 38.91 226 TRP A C 1
ATOM 1762 O O . TRP A 1 226 ? 9.734 20.303 5.418 1.00 38.91 226 TRP A O 1
ATOM 1772 N N . VAL A 1 227 ? 7.685 20.259 4.512 1.00 35.25 227 VAL A N 1
ATOM 1773 C CA . VAL A 1 227 ? 6.996 20.772 5.705 1.00 35.25 227 VAL A CA 1
ATOM 1774 C C . VAL A 1 227 ? 6.601 19.598 6.602 1.00 35.25 227 VAL A C 1
ATOM 1776 O O . VAL A 1 227 ? 5.832 18.720 6.193 1.00 35.25 227 VAL A O 1
ATOM 1779 N N . ASP A 1 228 ? 7.113 19.588 7.834 1.00 33.22 228 ASP A N 1
ATOM 1780 C CA . ASP A 1 228 ? 6.632 18.704 8.895 1.00 33.22 228 ASP A CA 1
ATOM 1781 C C . ASP A 1 228 ? 5.189 19.081 9.242 1.00 33.22 228 ASP A C 1
ATOM 1783 O O . ASP A 1 228 ? 4.904 20.186 9.706 1.00 33.22 228 ASP A O 1
ATOM 1787 N N . VAL A 1 229 ? 4.262 18.156 8.997 1.00 37.94 229 VAL A N 1
ATOM 1788 C CA . VAL A 1 229 ? 2.845 18.359 9.305 1.00 37.94 229 VAL A CA 1
ATOM 1789 C C . VAL A 1 229 ? 2.569 17.762 10.687 1.00 37.94 229 VAL A C 1
ATOM 1791 O O . VAL A 1 229 ? 2.735 16.547 10.859 1.00 37.94 229 VAL A O 1
ATOM 1794 N N . PRO A 1 230 ? 2.160 18.567 11.682 1.00 26.70 230 PRO A N 1
ATOM 1795 C CA . PRO A 1 230 ? 1.655 18.031 12.934 1.00 26.70 230 PRO A CA 1
ATOM 1796 C C . PRO A 1 230 ? 0.352 17.271 12.664 1.00 26.70 230 PRO A C 1
ATOM 1798 O O . PRO A 1 230 ? -0.485 17.712 11.876 1.00 26.70 230 PRO A O 1
ATOM 1801 N N . ALA A 1 231 ? 0.193 16.110 13.300 1.00 35.94 231 ALA A N 1
ATOM 1802 C CA . ALA A 1 231 ? -1.107 15.459 13.368 1.00 35.94 231 ALA A CA 1
ATOM 1803 C C . ALA A 1 231 ? -2.086 16.394 14.094 1.00 35.94 231 ALA A C 1
ATOM 1805 O O . ALA A 1 231 ? -1.686 17.091 15.030 1.00 35.94 231 ALA A O 1
ATOM 1806 N N . VAL A 1 232 ? -3.336 16.421 13.632 1.00 35.50 232 VAL A N 1
ATOM 1807 C CA . VAL A 1 232 ? -4.444 17.014 14.392 1.00 35.50 232 VAL A CA 1
ATOM 1808 C C . VAL A 1 232 ? -4.616 16.250 15.702 1.00 35.50 232 VAL A C 1
ATOM 1810 O O . VAL A 1 232 ? -4.498 15.003 15.660 1.00 35.50 232 VAL A O 1
#

Nearest PDB structures (foldseek):
  7pou-assembly1_A  TM=5.569E-01  e=1.550E-01  Bacteroides fragilis
  7pou-assembly1_B  TM=5.466E-01  e=1.455E-01  Bacteroides fragilis
  7pol-assembly1_B  TM=5.103E-01  e=1.991E-01  Bacteroides fragilis
  7poq-assembly1_A  TM=5.290E-01  e=2.900E-01  Bacteroides fragilis
  8h3y-assembly3_C  TM=5.299E-01  e=4.496E-01  Bacteroides fragilis

Secondary structure (DSSP, 8-state):
----EEEEEE-SSS-HHHHHHHHHHHHHHIIIIIHHHHT----EEEE--TT-----SEEEEEES--TT--SSEEEEEETTEEEEEEEHHHHHHTT--HHHHHHHHHHHHHH-TTS--EEEETTEEEE--TTGGG-SGGG-EEETTEEE---B-TTTTTSS--S--BSSS--SSSTTPPPTT-EEEEEEETTEEEEEEE-SSHHHHHHHHH-TTSHHHHHHS-GGG---PPP-

Foldseek 3Di:
DAFAEEEEEEPAPDDPVVVVVLQVQLLCCQPPPVCVQLVGHSHHYDYDYPPDDDDGQEYEYEYQDDPQAADQKDWAQDPNHIYIYGNQVNCVVVVFHSSQSRSLSVSQCNNPVHQPDFAADPNKTWTQRFQQLLVTQVQWDDDPNGTYTKTFGCVLSVVDDDQQGIGSDRFPGHPPGGDPCKGWIWIDDPNAIDIDIDHNDPVVVVVVVPDCRYVSNVSRDDPVPDDDDDDD

pLDDT: mean 86.58, std 16.27, range [26.7, 98.81]

Radius of gyration: 16.57 Å; Cα contacts (8 Å, |Δi|>4): 488; cha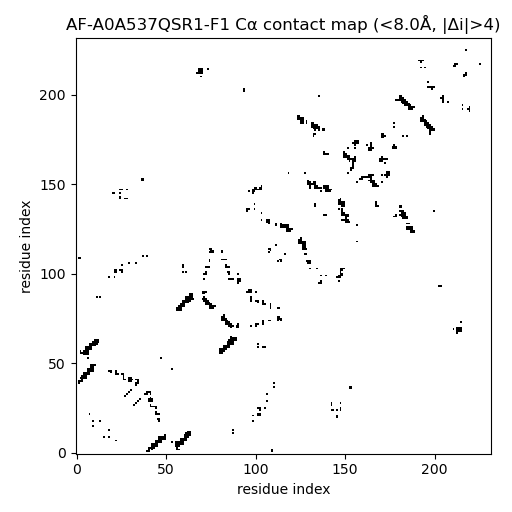ins: 1; bounding box: 38×39×43 Å

Mean predicted aligned error: 6.22 Å

Sequence (232 aa):
MLMSNIGVVNYSRTPDSEVARWAAAAETQMRNDVGPVWHLPGPRLQLVAPNVPVAVDAWVVVADDAAQRQGLGFHQTYNGRPTGYVLVEYTKSFRQEPSRVFSHEVLEMVIDPTATRTVNISNVLYLIEPGDILAFDAGGYEINGVLVSGFATPAYYRLESGTRYGFSRNLPGPLPAKDPGGTVLSWYENGALRFDTAAPTPELAEFMEVHEASRRYRRSLDRSDWVDVPAV